Protein AF-A0A2D4LMJ7-F1 (afdb_monomer)

pLDDT: mean 85.55, std 17.11, range [28.39, 97.62]

Radius of gyration: 21.02 Å; Cα contacts (8 Å, |Δi|>4): 132; chains: 1; bounding box: 47×31×64 Å

Mean predicted aligned error: 7.79 Å

Foldseek 3Di:
DVVVVVVVVVVVVCLVVVAVCCCLVDDLVNSLVVLVVDDPVVLVSCVPDPLSVLQLVPDDPVLSVCSVPPSVSVSVVVSVVSVVVVLCVLVPPLLLVLVLLQQLPFPPSLQDNDSVSVVVVVVVDPPVVDPSVVVSLVRSLVDDLVSVLVSLVVSLVSLVPGPNPLCVVVSVLSVVVSVVSVPDPDDPDSVPNPVVSVVSVPPVPVND

Sequence (208 aa):
VHNFVKGFQLSLLEHFYSHPLSVLCCKVQESEKRVQLLSHNQFENIRRLPSFRRFVESQEVEKQAALLTDDKCLKETAQALLKGLYSYHENYFPILRCLHAFTSSLPKYPLGKQIRELHCACLERSVWEREEYESAMQLVRMLAKDELVAILEKCVDILISSSAKFLRTALEKLERYVHLLNNLEGTEVLLNILIPLLFSASIPTEEM

Secondary structure (DSSP, 8-state):
-HHHHHHHHHHHHHHHHH-GGGGG-S-HHHHHHHHHT--HHHHHHHHT-HHHHHHHHTS-HHHHHHHHH-HHHHHHHHHHHHHHHHHHHHHHHHHHHHHHHHHTTSTT-TT-SSHHHHHHHHHHS-GGGSHHHHHHHHHHHTS-HHHHHHHHHHHHHHHHT---GGGHHHHHHHHHHHHHHHH-SS---HHHHHHHHHHTT---TT--

Structure (mmCIF, N/CA/C/O backbone):
data_AF-A0A2D4LMJ7-F1
#
_entry.id   AF-A0A2D4LMJ7-F1
#
loop_
_atom_site.group_PDB
_atom_site.id
_atom_site.type_symbol
_atom_site.label_atom_id
_atom_site.label_alt_id
_atom_site.label_comp_id
_atom_site.label_asym_id
_atom_site.label_entity_id
_atom_site.label_seq_id
_atom_site.pdbx_PDB_ins_code
_atom_site.Cartn_x
_atom_site.Cartn_y
_atom_site.Cartn_z
_atom_site.occupancy
_atom_site.B_iso_or_equiv
_atom_site.auth_seq_id
_atom_site.auth_comp_id
_atom_site.auth_asym_id
_atom_site.auth_atom_id
_atom_site.pdbx_PDB_model_num
ATOM 1 N N . VAL A 1 1 ? -24.017 -9.542 -4.549 1.00 86.50 1 VAL A N 1
ATOM 2 C CA . VAL A 1 1 ? -22.620 -9.982 -4.805 1.00 86.50 1 VAL A CA 1
ATOM 3 C C . VAL A 1 1 ? -22.364 -10.294 -6.282 1.00 86.50 1 VAL A C 1
ATOM 5 O O . VAL A 1 1 ? -21.354 -9.836 -6.789 1.00 86.50 1 VAL A O 1
ATOM 8 N N . HIS A 1 2 ? -23.274 -10.963 -7.008 1.00 92.81 2 HIS A N 1
ATOM 9 C CA . HIS A 1 2 ? -23.089 -11.305 -8.439 1.00 92.81 2 HIS A CA 1
ATOM 10 C C . HIS A 1 2 ? -22.676 -10.133 -9.345 1.00 92.81 2 HIS A C 1
ATOM 12 O O . HIS A 1 2 ? -21.675 -10.217 -10.048 1.00 92.81 2 HIS A O 1
ATOM 18 N N . ASN A 1 3 ? -23.397 -9.010 -9.278 1.00 96.31 3 ASN A N 1
ATOM 19 C CA . ASN A 1 3 ? -23.081 -7.832 -10.096 1.00 96.31 3 ASN A CA 1
ATOM 20 C C . ASN A 1 3 ? -21.727 -7.206 -9.729 1.00 96.31 3 ASN A C 1
ATOM 22 O O . ASN A 1 3 ? -21.026 -6.726 -10.611 1.00 96.31 3 ASN A O 1
ATOM 26 N N . PHE A 1 4 ? -21.333 -7.269 -8.452 1.00 95.69 4 PHE A N 1
ATOM 27 C CA . PHE A 1 4 ? -20.013 -6.816 -8.012 1.00 95.69 4 PHE A CA 1
ATOM 28 C C . PHE A 1 4 ? -18.905 -7.705 -8.586 1.00 95.69 4 PHE A C 1
ATOM 30 O O . PHE A 1 4 ? -17.934 -7.185 -9.116 1.00 95.69 4 PHE A O 1
ATOM 37 N N . VAL A 1 5 ? -19.071 -9.033 -8.551 1.00 96.69 5 VAL A N 1
ATOM 38 C CA . VAL A 1 5 ? -18.095 -9.972 -9.131 1.00 96.69 5 VAL A CA 1
ATOM 39 C C . VAL A 1 5 ? -17.960 -9.760 -10.637 1.00 96.69 5 VAL A C 1
ATOM 41 O O . VAL A 1 5 ? -16.842 -9.686 -11.132 1.00 96.69 5 VAL A O 1
ATOM 44 N N . LYS A 1 6 ? -19.074 -9.592 -11.360 1.00 97.00 6 LYS A N 1
ATOM 45 C CA . LYS A 1 6 ? -19.044 -9.276 -12.796 1.00 97.00 6 LYS A CA 1
ATOM 46 C C . LYS A 1 6 ? -18.363 -7.939 -13.087 1.00 97.00 6 LYS A C 1
ATOM 48 O O . LYS A 1 6 ? -17.555 -7.865 -14.005 1.00 97.00 6 LYS A O 1
ATOM 53 N N . GLY A 1 7 ? -18.661 -6.906 -12.298 1.00 97.62 7 GLY A N 1
ATOM 54 C CA . GLY A 1 7 ? -17.995 -5.607 -12.408 1.00 97.62 7 GLY A CA 1
ATOM 55 C C . GLY A 1 7 ? -16.491 -5.720 -12.166 1.00 97.62 7 GLY A C 1
ATOM 56 O O . GLY A 1 7 ? -15.706 -5.240 -12.971 1.00 97.62 7 GLY A O 1
ATOM 57 N N . PHE A 1 8 ? -16.084 -6.450 -11.127 1.00 96.44 8 PHE A N 1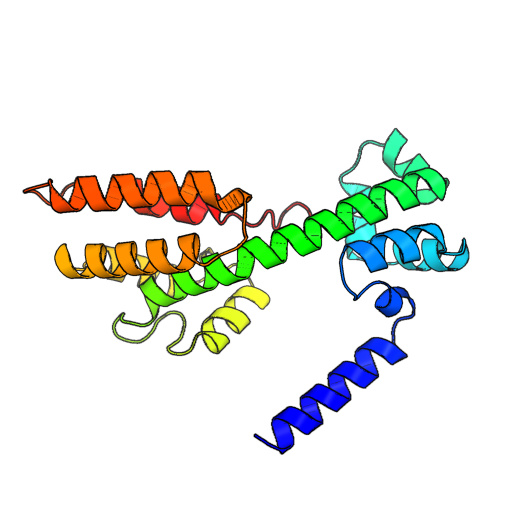
ATOM 58 C CA . PHE A 1 8 ? -14.676 -6.704 -10.831 1.00 96.44 8 PHE A CA 1
ATOM 59 C C . PHE A 1 8 ? -13.973 -7.491 -11.946 1.00 96.44 8 PHE A C 1
ATOM 61 O O . PHE A 1 8 ? -12.858 -7.148 -12.325 1.00 96.44 8 PHE A O 1
ATOM 68 N N . GLN A 1 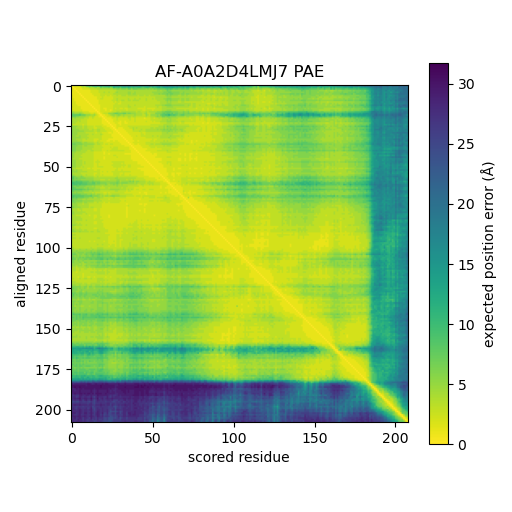9 ? -14.625 -8.511 -12.515 1.00 97.00 9 GLN A N 1
ATOM 69 C CA . GLN A 1 9 ? -14.105 -9.248 -13.671 1.00 97.00 9 GLN A CA 1
ATOM 70 C C . GLN A 1 9 ? -13.898 -8.334 -14.882 1.00 97.00 9 GLN A C 1
ATOM 72 O O . GLN A 1 9 ? -12.879 -8.453 -15.558 1.00 97.00 9 GLN A O 1
ATOM 77 N N . LEU A 1 10 ? -14.834 -7.415 -15.135 1.00 97.25 10 LEU A N 1
ATOM 78 C CA . LEU A 1 10 ? -14.710 -6.435 -16.210 1.00 97.25 10 LEU A CA 1
ATOM 79 C C . LEU A 1 10 ? -13.541 -5.474 -15.960 1.00 97.25 10 LEU A C 1
ATOM 81 O O . LEU A 1 10 ? -12.722 -5.291 -16.853 1.00 97.25 10 LEU A O 1
ATOM 85 N N . SER A 1 11 ? -13.407 -4.933 -14.745 1.00 96.19 11 SER A N 1
ATOM 86 C CA . SER A 1 11 ? -12.275 -4.069 -14.381 1.00 96.19 11 SER A CA 1
ATOM 87 C C . SER A 1 11 ? -10.930 -4.792 -14.497 1.00 96.19 11 SER A C 1
ATOM 89 O O . SER A 1 11 ? -9.949 -4.210 -14.951 1.00 96.19 11 SER A O 1
ATOM 91 N N . LEU A 1 12 ? -10.875 -6.075 -14.125 1.00 94.94 12 LEU A N 1
ATOM 92 C CA . LEU A 1 12 ? -9.671 -6.894 -14.265 1.00 94.94 12 LEU A CA 1
ATOM 93 C C . LEU A 1 12 ? -9.314 -7.115 -15.740 1.00 94.94 12 LEU A C 1
ATOM 95 O O . LEU A 1 12 ? -8.152 -6.991 -16.121 1.00 94.94 12 LEU A O 1
ATOM 99 N N . LEU A 1 13 ? -10.315 -7.422 -16.570 1.00 95.88 13 LEU A N 1
ATOM 100 C CA . LEU A 1 13 ? -10.146 -7.570 -18.012 1.00 95.88 13 LEU A CA 1
ATOM 101 C C . LEU A 1 13 ? -9.605 -6.274 -18.624 1.00 95.88 13 LEU A C 1
ATOM 103 O O . LEU A 1 13 ? -8.590 -6.297 -19.312 1.00 95.88 13 LEU A O 1
ATOM 107 N N . GLU A 1 14 ? -10.235 -5.143 -18.321 1.00 95.94 14 GLU A N 1
ATOM 108 C CA . GLU A 1 14 ? -9.816 -3.828 -18.801 1.00 95.94 14 GLU A CA 1
ATOM 109 C C . GLU A 1 14 ? -8.379 -3.495 -18.375 1.00 95.94 14 GLU A C 1
ATOM 111 O O . GLU A 1 14 ? -7.581 -3.062 -19.205 1.00 95.94 14 GLU A O 1
ATOM 116 N N . HIS A 1 15 ? -7.997 -3.778 -17.126 1.00 93.81 15 HIS A N 1
ATOM 117 C CA . HIS A 1 15 ? -6.633 -3.570 -16.632 1.00 93.81 15 HIS A CA 1
ATOM 118 C C . HIS A 1 15 ? -5.576 -4.357 -17.428 1.00 93.81 15 HIS A C 1
ATOM 120 O O . HIS A 1 15 ? -4.528 -3.812 -17.783 1.00 93.81 15 HIS A O 1
ATOM 126 N N . PHE A 1 16 ? -5.835 -5.633 -17.727 1.00 93.94 16 PHE A N 1
ATOM 127 C CA . PHE A 1 16 ? -4.881 -6.470 -18.463 1.00 93.94 16 PHE A CA 1
ATOM 128 C C . PHE A 1 16 ? -4.877 -6.220 -19.976 1.00 93.94 16 PHE A C 1
ATOM 130 O O . PHE A 1 16 ? -3.860 -6.477 -20.615 1.00 93.94 16 PHE A O 1
ATOM 137 N N . TYR A 1 17 ? -5.970 -5.709 -20.548 1.00 93.44 17 TYR A N 1
ATOM 138 C CA . TYR A 1 17 ? -6.043 -5.369 -21.974 1.00 93.44 17 TYR A CA 1
ATOM 139 C C . TYR A 1 17 ? -5.523 -3.963 -22.294 1.00 93.44 17 TYR A C 1
ATOM 141 O O . TYR A 1 17 ? -4.965 -3.752 -23.368 1.00 93.44 17 TYR A O 1
ATOM 149 N N . SER A 1 18 ? -5.707 -2.998 -21.391 1.00 89.94 18 SER A N 1
ATOM 150 C CA . SER A 1 18 ? -5.384 -1.588 -21.646 1.00 89.94 18 SER A CA 1
ATOM 151 C C . SER A 1 18 ? -3.893 -1.273 -21.572 1.00 89.94 18 SER A C 1
ATOM 153 O O . SER A 1 18 ? -3.426 -0.380 -22.281 1.00 89.94 18 SER A O 1
ATOM 155 N N . HIS A 1 19 ? -3.134 -1.975 -20.724 1.00 85.06 19 HIS A N 1
ATOM 156 C CA . HIS A 1 19 ? -1.757 -1.596 -20.434 1.00 85.06 19 HIS A CA 1
ATOM 157 C C . HIS A 1 19 ? -0.776 -2.772 -20.590 1.00 85.06 19 HIS A C 1
ATOM 159 O O . HIS A 1 19 ? -0.855 -3.753 -19.850 1.00 85.06 19 HIS A O 1
ATOM 165 N N . PRO A 1 20 ? 0.209 -2.690 -21.508 1.00 89.31 20 PRO A N 1
ATOM 166 C CA . PRO A 1 20 ? 1.124 -3.802 -21.778 1.00 89.31 20 PRO A CA 1
ATOM 167 C C . PRO A 1 20 ? 2.038 -4.129 -20.588 1.00 89.31 20 PRO A C 1
ATOM 169 O O . PRO A 1 20 ? 2.535 -5.250 -20.487 1.00 89.31 20 PRO A O 1
ATOM 172 N N . LEU A 1 21 ? 2.251 -3.180 -19.668 1.00 93.50 21 LEU A N 1
ATOM 173 C CA . LEU A 1 21 ? 3.031 -3.413 -18.449 1.00 93.50 21 LEU A CA 1
ATOM 174 C C . LEU A 1 21 ? 2.254 -4.175 -17.369 1.00 93.50 21 LEU A C 1
ATOM 176 O O . LEU A 1 21 ? 2.879 -4.666 -16.431 1.00 93.50 21 LEU A O 1
ATOM 180 N N . SER A 1 22 ? 0.936 -4.367 -17.516 1.00 94.38 22 SER A N 1
ATOM 181 C CA . SER A 1 22 ? 0.142 -5.208 -16.606 1.00 94.38 22 SER A CA 1
ATOM 182 C C . SER A 1 22 ? 0.644 -6.657 -16.578 1.00 94.38 22 SER A C 1
ATOM 184 O O . SER A 1 22 ? 0.405 -7.375 -15.613 1.00 94.38 22 SER A O 1
ATOM 186 N N . VAL A 1 23 ? 1.443 -7.081 -17.567 1.00 93.25 23 VAL A N 1
ATOM 187 C CA . VAL A 1 23 ? 2.184 -8.353 -17.536 1.00 93.25 23 VAL A CA 1
ATOM 188 C C . VAL A 1 23 ? 3.100 -8.485 -16.309 1.00 93.25 23 VAL A C 1
ATOM 190 O O . VAL A 1 23 ? 3.398 -9.599 -15.885 1.00 93.25 23 VAL A O 1
ATOM 193 N N . LEU A 1 24 ? 3.533 -7.378 -15.703 1.00 95.19 24 LEU A N 1
ATOM 194 C CA . LEU A 1 24 ? 4.339 -7.373 -14.482 1.00 95.19 24 LEU A CA 1
ATOM 195 C C . LEU A 1 24 ? 3.490 -7.560 -13.212 1.00 95.19 24 LEU A C 1
ATOM 197 O O . LEU A 1 24 ? 4.039 -7.929 -12.175 1.00 95.19 24 LEU A O 1
ATOM 201 N N . CYS A 1 25 ? 2.163 -7.395 -13.289 1.00 93.75 25 CYS A N 1
ATOM 202 C CA . CYS A 1 25 ? 1.224 -7.617 -12.187 1.00 93.75 25 CYS A CA 1
ATOM 203 C C . CYS A 1 25 ? 1.020 -9.123 -11.938 1.00 93.75 25 CYS A C 1
ATOM 205 O O . CYS A 1 25 ? 0.046 -9.744 -12.362 1.00 93.75 25 CYS A O 1
ATOM 207 N N . CYS A 1 26 ? 1.998 -9.748 -11.288 1.00 93.31 26 CYS A N 1
ATOM 208 C CA . CYS A 1 26 ? 1.985 -11.173 -10.967 1.00 93.31 26 CYS A CA 1
ATOM 209 C C . CYS A 1 26 ? 2.654 -11.426 -9.607 1.00 93.31 26 CYS A C 1
ATOM 211 O O . CYS A 1 26 ? 2.662 -10.544 -8.755 1.00 93.31 26 CYS A O 1
ATOM 213 N N . LYS A 1 27 ? 3.164 -12.630 -9.336 1.00 92.88 27 LYS A N 1
ATOM 214 C CA . LYS A 1 27 ? 3.915 -12.904 -8.096 1.00 92.88 27 LYS A CA 1
ATOM 215 C C . LYS A 1 27 ? 5.338 -12.345 -8.213 1.00 92.88 27 LYS A C 1
ATOM 217 O O . LYS A 1 27 ? 5.890 -12.382 -9.304 1.00 92.88 27 LYS A O 1
ATOM 222 N N . VAL A 1 28 ? 5.956 -11.938 -7.099 1.00 90.81 28 VAL A N 1
ATOM 223 C CA . VAL A 1 28 ? 7.315 -11.339 -7.047 1.00 90.81 28 VAL A CA 1
ATOM 224 C C . VAL A 1 28 ? 8.344 -12.109 -7.889 1.00 90.81 28 VAL A C 1
ATOM 226 O O . VAL A 1 28 ? 9.011 -11.549 -8.747 1.00 90.81 28 VAL A O 1
ATOM 229 N N . GLN A 1 29 ? 8.436 -13.427 -7.689 1.00 92.25 29 GLN A N 1
ATOM 230 C CA . GLN A 1 29 ? 9.405 -14.275 -8.398 1.00 92.25 29 GLN A CA 1
ATOM 231 C C . GLN A 1 29 ? 9.178 -14.309 -9.916 1.00 92.25 29 GLN A C 1
ATOM 233 O O . GLN A 1 29 ? 10.109 -14.511 -10.690 1.00 92.25 29 GLN A O 1
ATOM 238 N N . GLU A 1 30 ? 7.927 -14.165 -10.342 1.00 94.94 30 GLU A N 1
ATOM 239 C CA . GLU A 1 30 ? 7.545 -14.187 -11.749 1.00 94.94 30 GLU A CA 1
ATOM 240 C C . GLU A 1 30 ? 7.726 -12.803 -12.379 1.00 94.94 30 GLU A C 1
ATOM 242 O O . GLU A 1 30 ? 8.217 -12.703 -13.502 1.00 94.94 30 GLU A O 1
ATOM 247 N N . SER A 1 31 ? 7.415 -11.730 -11.648 1.00 94.25 31 SER A N 1
ATOM 248 C CA . SER A 1 31 ? 7.635 -10.365 -12.125 1.00 94.25 31 SER A CA 1
ATOM 249 C C . SER A 1 31 ? 9.123 -10.084 -12.312 1.00 94.25 31 SER A C 1
ATOM 251 O O . SER A 1 31 ? 9.500 -9.532 -13.341 1.00 94.25 31 SER A O 1
ATOM 253 N N . GLU A 1 32 ? 9.991 -10.574 -11.422 1.00 93.12 32 GLU A N 1
ATOM 254 C CA . GLU A 1 32 ? 11.447 -10.507 -11.591 1.00 93.12 32 GLU A CA 1
ATOM 255 C C . GLU A 1 32 ? 11.925 -11.148 -12.899 1.00 93.12 32 GLU A C 1
ATOM 257 O O . GLU A 1 32 ? 12.704 -10.532 -13.630 1.00 93.12 32 GLU A O 1
ATOM 262 N N . LYS A 1 33 ? 11.439 -12.357 -13.216 1.00 94.62 33 LYS A N 1
ATOM 263 C CA . LYS A 1 33 ? 11.760 -13.059 -14.470 1.00 94.62 33 LYS A CA 1
ATOM 264 C C . LYS A 1 33 ? 11.231 -12.304 -15.682 1.00 94.62 33 LYS A C 1
ATOM 266 O O . LYS A 1 33 ? 11.932 -12.177 -16.679 1.00 94.62 33 LYS A O 1
ATOM 271 N N . ARG A 1 34 ? 10.013 -11.768 -15.601 1.00 95.44 34 ARG A N 1
ATOM 272 C CA . ARG A 1 34 ? 9.401 -11.004 -16.697 1.00 95.44 34 ARG A CA 1
ATOM 273 C C . ARG A 1 34 ? 10.151 -9.712 -16.976 1.00 95.44 34 ARG A C 1
ATOM 275 O O . ARG A 1 34 ? 10.380 -9.419 -18.141 1.00 95.44 34 ARG A O 1
ATOM 282 N N . VAL A 1 35 ? 10.615 -9.006 -15.941 1.00 95.50 35 VAL A N 1
ATOM 283 C CA . VAL A 1 35 ? 11.477 -7.821 -16.099 1.00 95.50 35 VAL A CA 1
ATOM 284 C C . VAL A 1 35 ? 12.767 -8.162 -16.851 1.00 95.50 35 VAL A C 1
ATOM 286 O O . VAL A 1 35 ? 13.214 -7.384 -17.693 1.00 95.50 35 VAL A O 1
ATOM 289 N N . GLN A 1 36 ? 13.348 -9.344 -16.618 1.00 93.50 36 GLN A N 1
ATOM 290 C CA . GLN A 1 36 ? 14.545 -9.784 -17.345 1.00 93.50 36 GLN A CA 1
ATOM 291 C C . GLN A 1 36 ? 14.306 -9.963 -18.850 1.00 93.50 36 GLN A C 1
ATOM 293 O O . GLN A 1 36 ? 15.235 -9.741 -19.629 1.00 93.50 36 GLN A O 1
ATOM 298 N N . LEU A 1 37 ? 13.078 -10.317 -19.238 1.00 94.06 37 LEU A N 1
ATOM 299 C CA . LEU A 1 37 ? 12.658 -10.608 -20.611 1.00 94.06 37 LEU A CA 1
ATOM 300 C C . LEU A 1 37 ? 12.037 -9.405 -21.339 1.00 94.06 37 LEU A C 1
ATOM 302 O O . LEU A 1 37 ? 11.639 -9.547 -22.495 1.00 94.06 37 LEU A O 1
ATOM 306 N N . LEU A 1 38 ? 11.925 -8.241 -20.690 1.00 95.06 38 LEU A N 1
ATOM 307 C CA . LEU A 1 38 ? 11.357 -7.055 -21.328 1.00 95.06 38 LEU A CA 1
ATOM 308 C C . LEU A 1 38 ? 12.221 -6.596 -22.504 1.00 95.06 38 LEU A C 1
ATOM 310 O O . LEU A 1 38 ? 13.449 -6.538 -22.427 1.00 95.06 38 LEU A O 1
ATOM 314 N N . SER A 1 39 ? 11.542 -6.230 -23.585 1.00 94.75 39 SER A N 1
ATOM 315 C CA . SER A 1 39 ? 12.148 -5.564 -24.736 1.00 94.75 39 SER A CA 1
ATOM 316 C C . SER A 1 39 ? 12.352 -4.068 -24.481 1.00 94.75 39 SER A C 1
ATOM 318 O O . SER A 1 39 ? 11.679 -3.475 -23.636 1.00 94.75 39 SER A O 1
ATOM 320 N N . HIS A 1 40 ? 13.210 -3.432 -25.282 1.00 95.06 40 HIS A N 1
ATOM 321 C CA . HIS A 1 40 ? 13.447 -1.985 -25.230 1.00 95.06 40 HIS A CA 1
ATOM 322 C C . HIS A 1 40 ? 12.147 -1.160 -25.298 1.00 95.06 40 HIS A C 1
ATOM 324 O O . HIS A 1 40 ? 11.916 -0.277 -24.481 1.00 95.06 40 HIS A O 1
ATOM 330 N N . ASN A 1 41 ? 11.216 -1.514 -26.194 1.00 94.56 41 ASN A N 1
ATOM 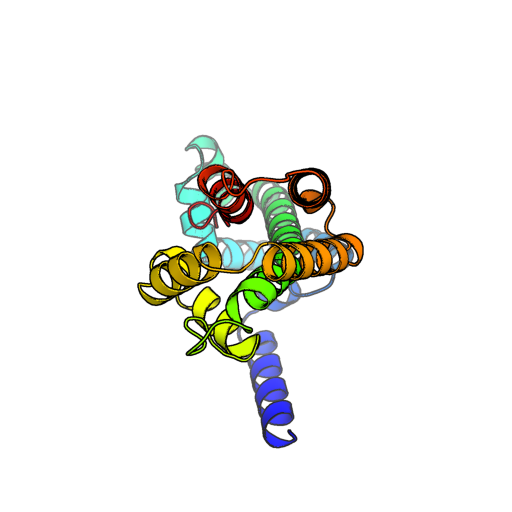331 C CA . ASN A 1 41 ? 9.929 -0.814 -26.302 1.00 94.56 41 ASN A CA 1
ATOM 332 C C . ASN A 1 41 ? 9.063 -0.939 -25.029 1.00 94.56 41 ASN A C 1
ATOM 334 O O . ASN A 1 41 ? 8.269 -0.057 -24.711 1.00 94.56 41 ASN A O 1
ATOM 338 N N . GLN A 1 42 ? 9.197 -2.029 -24.269 1.00 94.75 42 GLN A N 1
ATOM 339 C CA . GLN A 1 42 ? 8.513 -2.159 -22.980 1.00 94.75 42 GLN A CA 1
ATOM 340 C C . GLN A 1 42 ? 9.193 -1.325 -21.891 1.00 94.75 42 GLN A C 1
ATOM 342 O O . GLN A 1 42 ? 8.495 -0.771 -21.045 1.00 94.75 42 GLN A O 1
ATOM 347 N N . PHE A 1 43 ? 10.515 -1.162 -21.938 1.00 95.81 43 PHE A N 1
ATOM 348 C CA . PHE A 1 43 ? 11.215 -0.198 -21.087 1.00 95.81 43 PHE A CA 1
ATOM 349 C C . PHE A 1 43 ? 10.805 1.246 -21.395 1.00 95.81 43 PHE A C 1
ATOM 351 O O . PHE A 1 43 ? 10.546 2.009 -20.467 1.00 95.81 43 PHE A O 1
ATOM 358 N N . GLU A 1 44 ? 10.601 1.594 -22.666 1.00 95.62 44 GLU A N 1
ATOM 359 C CA . GLU A 1 44 ? 10.029 2.890 -23.050 1.00 95.62 44 GLU A CA 1
ATOM 360 C C . GLU A 1 44 ? 8.636 3.116 -22.451 1.00 95.62 44 GLU A C 1
ATOM 362 O O . GLU A 1 44 ? 8.320 4.216 -21.995 1.00 95.62 44 GLU A O 1
ATOM 367 N N . ASN A 1 45 ? 7.802 2.075 -22.372 1.00 95.38 45 ASN A N 1
ATOM 368 C CA . ASN A 1 45 ? 6.514 2.183 -21.687 1.00 95.38 45 ASN A CA 1
ATOM 369 C C . ASN A 1 45 ? 6.686 2.482 -20.189 1.00 95.38 45 ASN A C 1
ATOM 371 O O . ASN A 1 45 ? 5.917 3.278 -19.655 1.00 95.38 45 ASN A O 1
ATOM 375 N N . ILE A 1 46 ? 7.696 1.904 -19.522 1.00 95.88 46 ILE A N 1
ATOM 376 C CA . ILE A 1 46 ? 8.006 2.207 -18.113 1.00 95.88 46 ILE A CA 1
ATOM 377 C C . ILE A 1 46 ? 8.448 3.669 -17.978 1.00 95.88 46 ILE A C 1
ATOM 379 O O . ILE A 1 46 ? 7.906 4.388 -17.143 1.00 95.88 46 ILE A O 1
ATOM 383 N N . ARG A 1 47 ? 9.345 4.150 -18.850 1.00 95.88 47 ARG A N 1
ATOM 384 C CA . ARG A 1 47 ? 9.811 5.555 -18.876 1.00 95.88 47 ARG A CA 1
ATOM 385 C C . ARG A 1 47 ? 8.676 6.564 -19.083 1.00 95.88 47 ARG A C 1
ATOM 387 O O . ARG A 1 47 ? 8.763 7.722 -18.672 1.00 95.88 47 ARG A O 1
ATOM 394 N N . ARG A 1 48 ? 7.586 6.143 -19.727 1.00 94.88 48 ARG A N 1
ATOM 395 C CA . ARG A 1 48 ? 6.399 6.976 -19.967 1.00 94.88 48 ARG A CA 1
ATOM 396 C C . ARG A 1 48 ? 5.439 7.039 -18.782 1.00 94.88 48 ARG A C 1
ATOM 398 O O . ARG A 1 48 ? 4.581 7.921 -18.791 1.00 94.88 48 ARG A O 1
ATOM 405 N N . LEU A 1 49 ? 5.564 6.159 -17.786 1.00 95.00 49 LEU A N 1
ATOM 406 C CA . LEU A 1 49 ? 4.686 6.174 -16.618 1.00 95.00 49 LEU A CA 1
ATOM 407 C C . LEU A 1 49 ? 4.852 7.486 -15.832 1.00 95.00 49 LEU A C 1
ATOM 409 O O . LEU A 1 49 ? 5.981 7.860 -15.513 1.00 95.00 49 LEU A O 1
ATOM 413 N N . PRO A 1 50 ? 3.751 8.168 -15.461 1.00 95.62 50 PRO A N 1
ATOM 414 C CA . PRO A 1 50 ? 3.828 9.398 -14.676 1.00 95.62 50 PRO A CA 1
ATOM 415 C C . PRO A 1 50 ? 4.553 9.225 -13.337 1.00 95.62 50 PRO A C 1
ATOM 417 O O . PRO A 1 50 ? 5.359 10.076 -12.976 1.00 95.62 50 PRO A O 1
ATOM 420 N N . SER A 1 51 ? 4.311 8.116 -12.630 1.00 94.00 51 SER A N 1
ATOM 421 C CA . SER A 1 51 ? 5.009 7.795 -11.377 1.00 94.00 51 SER A CA 1
ATOM 422 C C . SER A 1 51 ? 6.505 7.591 -11.599 1.00 94.00 51 SER A C 1
ATOM 424 O O . SER A 1 51 ? 7.321 8.159 -10.887 1.00 94.00 51 SER A O 1
ATOM 426 N N . PHE A 1 52 ? 6.887 6.870 -12.655 1.00 95.94 52 PHE A N 1
ATOM 427 C CA . PHE A 1 52 ? 8.299 6.657 -12.954 1.00 95.94 52 PHE A CA 1
ATOM 428 C C . PHE A 1 52 ? 9.025 7.959 -13.318 1.00 95.94 52 PHE A C 1
ATOM 430 O O . PHE A 1 52 ? 10.168 8.147 -12.920 1.00 95.94 52 PHE A O 1
ATOM 437 N N . ARG A 1 53 ? 8.370 8.889 -14.024 1.00 95.81 53 ARG A N 1
ATOM 438 C CA . ARG A 1 53 ? 8.950 10.215 -14.301 1.00 95.81 53 ARG A CA 1
ATOM 439 C C . ARG A 1 53 ? 9.225 10.996 -13.019 1.00 95.81 53 ARG A C 1
ATOM 441 O O . ARG A 1 53 ? 10.336 11.481 -12.857 1.00 95.81 53 ARG A O 1
ATOM 448 N N . ARG A 1 54 ? 8.261 11.029 -12.093 1.00 96.44 54 ARG A N 1
ATOM 449 C CA . ARG A 1 54 ? 8.440 11.647 -10.767 1.00 96.44 54 ARG A CA 1
ATOM 450 C C . ARG A 1 54 ? 9.573 10.989 -9.983 1.00 96.44 54 ARG A C 1
ATOM 452 O O . ARG A 1 54 ? 10.393 11.680 -9.393 1.00 96.44 54 ARG A O 1
ATOM 459 N N . PHE A 1 55 ? 9.658 9.660 -10.034 1.00 95.88 55 PHE A N 1
ATOM 460 C CA . PHE A 1 55 ? 10.761 8.921 -9.429 1.00 95.88 55 PHE A CA 1
ATOM 461 C C . PHE A 1 55 ? 12.115 9.307 -10.037 1.00 95.88 55 PHE A C 1
ATOM 463 O O . PHE A 1 55 ? 13.073 9.488 -9.299 1.00 95.88 55 PHE A O 1
ATOM 470 N N . VAL A 1 56 ? 12.220 9.448 -11.363 1.00 95.69 56 VAL A N 1
ATOM 471 C CA . VAL A 1 56 ? 13.464 9.880 -12.022 1.00 95.69 56 VAL A CA 1
ATOM 472 C C . VAL A 1 56 ? 13.832 11.300 -11.595 1.00 95.69 56 VAL A C 1
ATOM 474 O O . VAL A 1 56 ? 14.984 11.536 -11.251 1.00 95.69 56 VAL A O 1
ATOM 477 N N . GLU A 1 57 ? 12.870 12.222 -11.557 1.00 95.31 57 GLU A N 1
ATOM 478 C CA . GLU A 1 57 ? 13.083 13.618 -11.146 1.00 95.31 57 GLU A CA 1
ATOM 479 C C . GLU A 1 57 ? 13.675 13.746 -9.730 1.00 95.31 57 GLU A C 1
ATOM 481 O O . GLU A 1 57 ? 14.430 14.685 -9.482 1.00 95.31 57 GLU A O 1
ATOM 486 N N . SER A 1 58 ? 13.405 12.792 -8.828 1.00 94.38 58 SER A N 1
ATOM 487 C CA . SER A 1 58 ? 13.981 12.769 -7.475 1.00 94.38 58 SER A CA 1
ATOM 488 C C . SER A 1 58 ? 15.385 12.154 -7.382 1.00 94.38 58 SER A C 1
ATOM 490 O O . SER A 1 58 ? 16.000 12.201 -6.318 1.00 94.38 58 SER A O 1
ATOM 492 N N . GLN A 1 59 ? 15.922 11.574 -8.462 1.00 95.00 59 GLN A N 1
ATOM 493 C CA . GLN A 1 59 ? 17.263 10.976 -8.470 1.00 95.00 59 GLN A CA 1
ATOM 494 C C . GLN A 1 59 ? 18.364 11.989 -8.819 1.00 95.00 59 GLN A C 1
ATOM 496 O O . GLN A 1 59 ? 18.115 13.021 -9.437 1.00 95.00 59 GLN A O 1
ATOM 501 N N . GLU A 1 60 ? 19.615 11.644 -8.502 1.00 94.88 60 GLU A N 1
ATOM 502 C CA . GLU A 1 60 ? 20.803 12.395 -8.930 1.00 94.88 60 GLU A CA 1
ATOM 503 C C . GLU A 1 60 ? 20.941 12.452 -10.460 1.00 94.88 60 GLU A C 1
ATOM 505 O O . GLU A 1 60 ? 20.620 11.489 -11.157 1.00 94.88 60 GLU A O 1
ATOM 510 N N . VAL A 1 61 ? 21.483 13.558 -10.983 1.00 93.00 61 VAL A N 1
ATOM 511 C CA . VAL A 1 61 ? 21.569 13.853 -12.430 1.00 93.00 61 VAL A CA 1
ATOM 512 C C . VAL A 1 61 ? 22.219 12.718 -13.235 1.00 93.00 61 VAL A C 1
ATOM 514 O O . VAL A 1 61 ? 21.733 12.356 -14.306 1.00 93.00 61 VAL A O 1
ATOM 517 N N . GLU A 1 62 ? 23.286 12.111 -12.712 1.00 91.88 62 GLU A N 1
ATOM 518 C CA . GLU A 1 62 ? 23.965 10.985 -13.368 1.00 91.88 62 GLU A CA 1
ATOM 519 C C . GLU A 1 62 ? 23.049 9.757 -13.483 1.00 91.88 62 GLU A C 1
ATOM 521 O O . GLU A 1 62 ? 22.960 9.117 -14.535 1.00 91.88 62 GLU A O 1
ATOM 526 N N . LYS A 1 63 ? 22.295 9.469 -12.418 1.00 92.88 63 LYS A N 1
ATOM 527 C CA . LYS A 1 63 ? 21.330 8.370 -12.378 1.00 92.88 63 LYS A CA 1
ATOM 528 C C . LYS A 1 63 ? 20.111 8.658 -13.251 1.00 92.88 63 LYS A C 1
ATOM 530 O O . LYS A 1 63 ? 19.598 7.735 -13.878 1.00 92.88 63 LYS A O 1
ATOM 535 N N . GLN A 1 64 ? 19.677 9.914 -13.363 1.00 94.88 64 GLN A N 1
ATOM 536 C CA . GLN A 1 64 ? 18.613 10.307 -14.293 1.00 94.88 64 GLN A CA 1
ATOM 537 C C . GLN A 1 64 ? 18.981 9.966 -15.738 1.00 94.88 64 GLN A C 1
ATOM 539 O O . GLN A 1 64 ? 18.211 9.298 -16.430 1.00 94.88 64 GLN A O 1
ATOM 544 N N . ALA A 1 65 ? 20.179 10.367 -16.177 1.00 93.75 65 ALA A N 1
ATOM 545 C CA . ALA A 1 65 ? 20.664 10.062 -17.519 1.00 93.75 65 ALA A CA 1
ATOM 546 C C . ALA A 1 65 ? 20.718 8.545 -17.763 1.00 93.75 65 ALA A C 1
ATOM 548 O O . ALA A 1 65 ? 20.230 8.073 -18.793 1.00 93.75 65 ALA A O 1
ATOM 549 N N . ALA A 1 66 ? 21.227 7.775 -16.794 1.00 95.50 66 ALA A N 1
ATOM 550 C CA . ALA A 1 66 ? 21.289 6.317 -16.880 1.00 95.50 66 ALA A CA 1
ATOM 551 C C . ALA A 1 66 ? 19.896 5.667 -16.979 1.00 95.50 66 ALA A C 1
ATOM 553 O O . ALA A 1 66 ? 19.675 4.832 -17.849 1.00 95.50 66 ALA A O 1
ATOM 554 N N . LEU A 1 67 ? 18.919 6.082 -16.167 1.00 95.56 67 LEU A N 1
ATOM 555 C CA . LEU A 1 67 ? 17.558 5.523 -16.202 1.00 95.56 67 LEU A CA 1
ATOM 556 C C . LEU A 1 67 ? 16.830 5.799 -17.529 1.00 95.56 67 LEU A C 1
ATOM 558 O O . LEU A 1 67 ? 16.021 4.984 -17.988 1.00 95.56 67 LEU A O 1
ATOM 562 N N . LEU A 1 68 ? 17.118 6.937 -18.164 1.00 94.06 68 LEU A N 1
ATOM 563 C CA . LEU A 1 68 ? 16.492 7.341 -19.423 1.00 94.06 68 LEU A CA 1
ATOM 564 C C . LEU A 1 68 ? 17.160 6.736 -20.664 1.00 94.06 68 LEU A C 1
ATOM 566 O O . LEU A 1 68 ? 16.501 6.635 -21.694 1.00 94.06 68 LEU A O 1
ATOM 570 N N . THR A 1 69 ? 18.427 6.323 -20.580 1.00 92.69 69 THR A N 1
ATOM 571 C CA . THR A 1 69 ? 19.204 5.875 -21.753 1.00 92.69 69 THR A CA 1
ATOM 572 C C . THR A 1 69 ? 19.658 4.419 -21.688 1.00 92.69 69 THR A C 1
ATOM 574 O O . THR A 1 69 ? 19.720 3.765 -22.728 1.00 92.69 69 THR A O 1
ATOM 577 N N . ASP A 1 70 ? 19.933 3.883 -20.497 1.00 95.62 70 ASP A N 1
ATOM 578 C CA . ASP A 1 70 ? 20.415 2.516 -20.300 1.00 95.62 70 ASP A CA 1
ATOM 579 C C . ASP A 1 70 ? 19.303 1.591 -19.782 1.00 95.62 70 ASP A C 1
ATOM 581 O O . ASP A 1 70 ? 18.825 1.688 -18.646 1.00 95.62 70 ASP A O 1
ATOM 585 N N . ASP A 1 71 ? 18.911 0.631 -20.619 1.00 95.88 71 ASP A N 1
ATOM 586 C CA . ASP A 1 71 ? 17.934 -0.400 -20.269 1.00 95.88 71 ASP A CA 1
ATOM 587 C C . ASP A 1 71 ? 18.434 -1.333 -19.158 1.00 95.88 71 ASP A C 1
ATOM 589 O O . ASP A 1 71 ? 17.620 -1.888 -18.419 1.00 95.88 71 ASP A O 1
ATOM 593 N N . LYS A 1 72 ? 19.750 -1.527 -19.005 1.00 94.75 72 LYS A N 1
ATOM 594 C CA . LYS A 1 72 ? 20.296 -2.384 -17.946 1.00 94.75 72 LYS A CA 1
ATOM 595 C C . LYS A 1 72 ? 20.116 -1.730 -16.577 1.00 94.75 72 LYS A C 1
ATOM 597 O O . LYS A 1 72 ? 19.577 -2.371 -15.674 1.00 94.75 72 LYS A O 1
ATOM 602 N N . CYS A 1 73 ? 20.479 -0.454 -16.449 1.00 94.69 73 CYS A N 1
ATOM 603 C CA . CYS A 1 73 ? 20.217 0.341 -15.249 1.00 94.69 73 CYS A CA 1
ATOM 604 C C . CYS A 1 73 ? 18.717 0.382 -14.903 1.00 94.69 73 CYS A C 1
ATOM 606 O O . CYS A 1 73 ? 18.319 0.134 -13.757 1.00 94.69 73 CYS A O 1
ATOM 608 N N . LEU A 1 74 ? 17.862 0.627 -15.903 1.00 96.19 74 LEU A N 1
ATOM 609 C CA . LEU A 1 74 ? 16.413 0.639 -15.708 1.00 96.19 74 LEU A CA 1
ATOM 610 C C . LEU A 1 74 ? 15.877 -0.728 -15.273 1.00 96.19 74 LEU A C 1
ATOM 612 O O . LEU A 1 74 ? 15.002 -0.794 -14.414 1.00 96.19 74 LEU A O 1
ATOM 616 N N . LYS A 1 75 ? 16.401 -1.826 -15.820 1.00 95.94 75 LYS A N 1
ATOM 617 C CA . LYS A 1 75 ? 16.001 -3.187 -15.452 1.00 95.94 75 LYS A CA 1
ATOM 618 C C . LYS A 1 75 ? 16.235 -3.469 -13.968 1.00 95.94 75 LYS A C 1
ATOM 620 O O . LYS A 1 75 ? 15.321 -3.938 -13.290 1.00 95.94 75 LYS A O 1
ATOM 625 N N . GLU A 1 76 ? 17.429 -3.172 -13.463 1.00 95.62 76 GLU A N 1
ATOM 626 C CA . GLU A 1 76 ? 17.777 -3.357 -12.046 1.00 95.62 76 GLU A CA 1
ATOM 627 C C . GLU A 1 76 ? 16.887 -2.489 -11.144 1.00 95.62 76 GLU A C 1
ATOM 629 O O . GLU A 1 76 ? 16.324 -2.967 -10.155 1.00 95.62 76 GLU A O 1
ATOM 634 N N . THR A 1 77 ? 16.664 -1.240 -11.553 1.00 95.69 77 THR A N 1
ATOM 635 C CA . THR A 1 77 ? 15.800 -0.296 -10.835 1.00 95.69 77 THR A CA 1
ATOM 636 C C . THR A 1 77 ? 14.340 -0.748 -10.825 1.00 95.69 77 THR A C 1
ATOM 638 O O . THR A 1 77 ? 13.703 -0.747 -9.775 1.00 95.69 77 THR A O 1
ATOM 641 N N . ALA A 1 78 ? 13.803 -1.213 -11.953 1.00 95.38 78 ALA A N 1
ATOM 642 C CA . ALA A 1 78 ? 12.433 -1.708 -12.054 1.00 95.38 78 ALA A CA 1
ATOM 643 C C . ALA A 1 78 ? 12.202 -2.932 -11.156 1.00 95.38 78 ALA A C 1
ATOM 645 O O . ALA A 1 78 ? 11.161 -3.031 -10.507 1.00 95.38 78 ALA A O 1
ATOM 646 N N . GLN A 1 79 ? 13.176 -3.844 -11.061 1.00 95.06 79 GLN A N 1
ATOM 647 C CA . GLN A 1 79 ? 13.095 -4.965 -10.122 1.00 95.06 79 GLN A CA 1
ATOM 648 C C . GLN A 1 79 ? 13.064 -4.488 -8.665 1.00 95.06 79 GLN A C 1
ATOM 650 O O . GLN A 1 79 ? 12.269 -5.001 -7.875 1.00 95.06 79 GLN A O 1
ATOM 655 N N . ALA A 1 80 ? 13.899 -3.510 -8.305 1.00 94.81 80 ALA A N 1
ATOM 656 C CA . ALA A 1 80 ? 13.911 -2.936 -6.962 1.00 94.81 80 ALA A CA 1
ATOM 657 C C . ALA A 1 80 ? 12.580 -2.240 -6.625 1.00 94.81 80 ALA A C 1
ATOM 659 O O . ALA A 1 80 ? 12.007 -2.503 -5.569 1.00 94.81 80 ALA A O 1
ATOM 660 N N . LEU A 1 81 ? 12.044 -1.435 -7.547 1.00 95.38 81 LEU A N 1
ATOM 661 C CA . LEU A 1 81 ? 10.764 -0.741 -7.382 1.00 95.38 81 LEU A CA 1
ATOM 662 C C . LEU A 1 81 ? 9.594 -1.718 -7.238 1.00 95.38 81 LEU A C 1
ATOM 664 O O . LEU A 1 81 ? 8.767 -1.556 -6.343 1.00 95.38 81 LEU A O 1
ATOM 668 N N . LEU A 1 82 ? 9.541 -2.773 -8.058 1.00 94.44 82 LEU A N 1
ATOM 669 C CA . LEU A 1 82 ? 8.505 -3.801 -7.935 1.00 94.44 82 LEU A CA 1
ATOM 670 C C . LEU A 1 82 ? 8.576 -4.495 -6.573 1.00 94.44 82 LEU A C 1
ATOM 672 O O . LEU A 1 82 ? 7.552 -4.609 -5.905 1.00 94.44 82 LEU A O 1
ATOM 676 N N . LYS A 1 83 ? 9.766 -4.906 -6.115 1.00 93.06 83 LYS A N 1
ATOM 677 C CA . LYS A 1 83 ? 9.953 -5.470 -4.762 1.00 93.06 83 LYS A CA 1
ATOM 678 C C . LYS A 1 83 ? 9.493 -4.509 -3.668 1.00 93.06 83 LYS A C 1
ATOM 680 O O . LYS A 1 83 ? 8.856 -4.948 -2.707 1.00 93.06 83 LYS A O 1
ATOM 685 N N . GLY A 1 84 ? 9.797 -3.221 -3.829 1.00 92.75 84 GLY A N 1
ATOM 686 C CA . GLY A 1 84 ? 9.313 -2.151 -2.962 1.00 92.75 84 GLY A CA 1
ATOM 687 C C . GLY A 1 84 ? 7.787 -2.112 -2.911 1.00 92.75 84 GLY A C 1
ATOM 688 O O . GLY A 1 84 ? 7.221 -2.150 -1.824 1.00 92.75 84 GLY A O 1
ATOM 689 N N . LEU A 1 85 ? 7.117 -2.164 -4.065 1.00 92.44 85 LEU A N 1
ATOM 690 C CA . LEU A 1 85 ? 5.655 -2.174 -4.167 1.00 92.44 85 LEU A CA 1
ATOM 691 C C . LEU A 1 85 ? 5.017 -3.398 -3.483 1.00 92.44 85 LEU A C 1
ATOM 693 O O . LEU A 1 85 ? 4.017 -3.259 -2.779 1.00 92.44 85 LEU A O 1
ATOM 697 N N . TYR A 1 86 ? 5.590 -4.597 -3.635 1.00 91.00 86 TYR A N 1
ATOM 698 C CA . TYR A 1 86 ? 5.094 -5.773 -2.904 1.00 91.00 86 TYR A CA 1
ATOM 699 C C . TYR A 1 86 ? 5.280 -5.620 -1.397 1.00 91.00 86 TYR A C 1
ATOM 701 O O . TYR A 1 86 ? 4.343 -5.870 -0.644 1.00 91.00 86 TYR A O 1
ATOM 709 N N . SER A 1 87 ? 6.459 -5.165 -0.965 1.00 90.56 87 SER A N 1
ATOM 710 C CA . SER A 1 87 ? 6.749 -4.934 0.455 1.00 90.56 87 SER A CA 1
ATOM 711 C C . SER A 1 87 ? 5.800 -3.889 1.042 1.00 90.56 87 SER A C 1
ATOM 713 O O . SER A 1 87 ? 5.277 -4.065 2.140 1.00 90.56 87 SER A O 1
ATOM 715 N N . TYR A 1 88 ? 5.513 -2.829 0.286 1.00 90.56 88 TYR A N 1
ATOM 716 C CA . TYR A 1 88 ? 4.531 -1.815 0.642 1.00 90.56 88 TYR A CA 1
ATOM 717 C C . TYR A 1 88 ? 3.153 -2.434 0.890 1.00 90.56 88 TYR A C 1
ATOM 719 O O . TYR A 1 88 ? 2.590 -2.244 1.966 1.00 90.56 88 TYR A O 1
ATOM 727 N N . HIS A 1 89 ? 2.629 -3.229 -0.048 1.00 89.31 89 HIS A N 1
ATOM 728 C CA . HIS A 1 89 ? 1.318 -3.862 0.119 1.00 89.31 89 HIS A CA 1
ATOM 729 C C . HIS A 1 89 ? 1.284 -4.902 1.249 1.00 89.31 89 HIS A C 1
ATOM 731 O O . HIS A 1 89 ? 0.275 -4.987 1.953 1.00 89.31 89 HIS A O 1
ATOM 737 N N . GLU A 1 90 ? 2.368 -5.654 1.468 1.00 89.50 90 GLU A N 1
ATOM 738 C CA . GLU A 1 90 ? 2.492 -6.567 2.614 1.00 89.50 90 GLU A CA 1
ATOM 739 C C . GLU A 1 90 ? 2.403 -5.826 3.954 1.00 89.50 90 GLU A C 1
ATOM 741 O O . GLU A 1 90 ? 1.796 -6.338 4.893 1.00 89.50 90 GLU A O 1
ATOM 746 N N . ASN A 1 91 ? 2.954 -4.612 4.040 1.00 89.44 91 ASN A N 1
ATOM 747 C CA . ASN A 1 91 ? 2.889 -3.777 5.241 1.00 89.44 91 ASN A CA 1
ATOM 748 C C . ASN A 1 91 ? 1.553 -3.024 5.364 1.00 89.44 91 ASN A C 1
ATOM 750 O O . ASN A 1 91 ? 1.023 -2.867 6.464 1.00 89.44 91 ASN A O 1
ATOM 754 N N . TYR A 1 92 ? 0.991 -2.573 4.243 1.00 90.38 92 TYR A N 1
ATOM 755 C CA . TYR A 1 92 ? -0.182 -1.705 4.197 1.00 90.38 92 TYR A CA 1
ATOM 756 C C . TYR A 1 92 ? -1.429 -2.358 4.800 1.00 90.38 92 TYR A C 1
ATOM 758 O O . TYR A 1 92 ? -2.079 -1.770 5.663 1.00 90.38 92 TYR A O 1
ATOM 766 N N . PHE A 1 93 ? -1.774 -3.582 4.387 1.00 91.81 93 PHE A N 1
ATOM 767 C CA . PHE A 1 93 ? -3.025 -4.209 4.830 1.00 91.81 93 PHE A CA 1
ATOM 768 C C . PHE A 1 93 ? -3.069 -4.544 6.332 1.00 91.81 93 PHE A C 1
ATOM 770 O O . PHE A 1 93 ? -4.116 -4.308 6.941 1.00 91.81 93 PHE A O 1
ATOM 777 N N . PRO A 1 94 ? -1.999 -5.068 6.966 1.00 92.81 94 PRO A N 1
ATOM 778 C CA . PRO A 1 94 ? -1.951 -5.218 8.421 1.00 92.81 94 PRO A CA 1
ATOM 779 C C . PRO A 1 94 ? -2.130 -3.887 9.154 1.00 92.81 94 PRO A C 1
ATOM 781 O O . PRO A 1 94 ? -2.959 -3.797 10.055 1.00 92.81 94 PRO A O 1
ATOM 784 N N . ILE A 1 95 ? -1.432 -2.833 8.725 1.00 91.81 95 ILE A N 1
ATOM 785 C CA . ILE A 1 95 ? -1.530 -1.506 9.348 1.00 91.81 95 ILE A CA 1
ATOM 786 C C . ILE A 1 95 ? -2.928 -0.907 9.180 1.00 91.81 95 ILE A C 1
ATOM 788 O O . ILE A 1 95 ? -3.495 -0.389 10.141 1.00 91.81 95 ILE A O 1
ATOM 792 N N . LEU A 1 96 ? -3.535 -1.049 8.002 1.00 93.12 96 LEU A N 1
ATOM 793 C CA . LEU A 1 96 ? -4.915 -0.643 7.749 1.00 93.12 96 LEU A CA 1
ATOM 794 C C . LEU A 1 96 ? -5.902 -1.356 8.686 1.00 93.12 96 LEU A C 1
ATOM 796 O O . LEU A 1 96 ? -6.837 -0.736 9.189 1.00 93.12 96 LEU A O 1
ATOM 800 N N . ARG A 1 97 ? -5.698 -2.655 8.939 1.00 94.38 97 ARG A N 1
ATOM 801 C CA . ARG A 1 97 ? -6.517 -3.430 9.885 1.00 94.38 97 ARG A CA 1
ATOM 802 C C . ARG A 1 97 ? -6.316 -2.963 11.323 1.00 94.38 97 ARG A C 1
ATOM 804 O O . ARG A 1 97 ? -7.303 -2.881 12.048 1.00 94.38 97 ARG A O 1
ATOM 811 N N . CYS A 1 98 ? -5.088 -2.635 11.722 1.00 93.56 98 CYS A N 1
ATOM 812 C CA . CYS A 1 98 ? -4.817 -2.044 13.032 1.00 93.56 98 CYS A CA 1
ATOM 813 C C . CYS A 1 98 ? -5.535 -0.696 13.176 1.00 93.56 98 CYS A C 1
ATOM 815 O O . CYS A 1 98 ? -6.277 -0.501 14.132 1.00 93.56 98 CYS A O 1
ATOM 817 N N . LEU A 1 99 ? -5.415 0.200 12.192 1.00 93.06 99 LEU A N 1
ATOM 818 C CA . LEU A 1 99 ? -6.119 1.486 12.202 1.00 93.06 99 LEU A CA 1
ATOM 819 C C . LEU A 1 99 ? -7.641 1.301 12.276 1.00 93.06 99 LEU A C 1
ATOM 821 O O . LEU A 1 99 ? -8.304 1.951 13.079 1.00 93.06 99 LEU A O 1
ATOM 825 N N . HIS A 1 100 ? -8.195 0.365 11.501 1.00 95.00 100 HIS A N 1
ATOM 826 C CA . HIS A 1 100 ? -9.616 0.015 11.573 1.00 95.00 100 HIS A CA 1
ATOM 827 C C . HIS A 1 100 ? -10.011 -0.531 12.952 1.00 95.00 100 HIS A C 1
ATOM 829 O O . HIS A 1 100 ? -11.100 -0.226 13.437 1.00 95.00 100 HIS A O 1
ATOM 835 N N . ALA A 1 101 ? -9.142 -1.292 13.623 1.00 93.94 101 ALA A N 1
ATOM 836 C CA . ALA A 1 101 ? -9.391 -1.765 14.984 1.00 93.94 101 ALA A CA 1
ATOM 837 C C . ALA A 1 101 ? -9.505 -0.610 15.992 1.00 93.94 101 ALA A C 1
ATOM 839 O O . ALA A 1 101 ? -10.364 -0.682 16.866 1.00 93.94 101 ALA A O 1
ATOM 840 N N . PHE A 1 102 ? -8.720 0.461 15.829 1.00 90.31 102 PHE A N 1
ATOM 841 C CA . PHE A 1 102 ? -8.839 1.671 16.651 1.00 90.31 102 PHE A CA 1
ATOM 842 C C . PHE A 1 102 ? -10.112 2.468 16.378 1.00 90.31 102 PHE A C 1
ATOM 844 O O . PHE A 1 102 ? -10.657 3.072 17.294 1.00 90.31 102 PHE A O 1
ATOM 851 N N . THR A 1 103 ? -10.565 2.525 15.126 1.00 92.06 103 THR A N 1
ATOM 852 C CA . THR A 1 103 ? -11.553 3.534 14.710 1.00 92.06 103 THR A CA 1
ATOM 853 C C . THR A 1 103 ? -12.966 2.984 14.559 1.00 92.06 103 THR A C 1
ATOM 855 O O . THR A 1 103 ? -13.934 3.736 14.661 1.00 92.06 103 THR A O 1
ATOM 858 N N . SER A 1 104 ? -13.111 1.677 14.339 1.00 92.81 104 SER A N 1
ATOM 859 C CA . SER A 1 104 ? -14.405 1.046 14.049 1.00 92.81 104 SER A CA 1
ATOM 860 C C . SER A 1 104 ? -15.319 0.880 15.260 1.00 92.81 104 SER A C 1
ATOM 862 O O . SER A 1 104 ? -16.528 0.729 15.082 1.00 92.81 104 SER A O 1
ATOM 864 N N . SER A 1 105 ? -14.771 0.910 16.476 1.00 88.38 105 SER A N 1
ATOM 865 C CA . SER A 1 105 ? -15.528 0.892 17.734 1.00 88.38 105 SER A CA 1
ATOM 866 C C . SER A 1 105 ? -15.886 2.292 18.239 1.00 88.38 105 SER A C 1
ATOM 868 O O . SER A 1 105 ? -16.708 2.415 19.145 1.00 88.38 105 SER A O 1
ATOM 870 N N . LEU A 1 106 ? -15.310 3.347 17.651 1.00 91.69 106 LEU A N 1
ATOM 871 C CA . LEU A 1 106 ? -15.528 4.718 18.099 1.00 91.69 106 LEU A CA 1
ATOM 872 C C . LEU A 1 106 ? -16.955 5.193 17.792 1.00 91.69 106 LEU A C 1
ATOM 874 O O . LEU A 1 106 ? -17.529 4.844 16.751 1.00 91.69 106 LEU A O 1
ATOM 878 N N . PRO A 1 107 ? -17.531 6.053 18.651 1.00 90.94 107 PRO A N 1
ATOM 879 C CA . PRO A 1 107 ? -18.831 6.643 18.384 1.00 90.94 107 PRO A CA 1
ATOM 880 C C . PRO A 1 107 ? -18.789 7.457 17.087 1.00 90.94 107 PRO A C 1
ATOM 882 O O . PRO A 1 107 ? -17.812 8.139 16.790 1.00 90.94 107 PRO A O 1
ATOM 885 N N . LYS A 1 108 ? -19.884 7.401 16.321 1.00 91.06 108 LYS A N 1
ATOM 886 C CA . LYS A 1 108 ? -20.061 8.086 15.025 1.00 91.06 108 LYS A CA 1
ATOM 887 C C . LYS A 1 108 ? -19.149 7.613 13.881 1.00 91.06 108 LYS A C 1
ATOM 889 O O . LYS A 1 108 ? -19.304 8.131 12.783 1.00 91.06 108 LYS A O 1
ATOM 894 N N . TYR A 1 109 ? -18.279 6.620 14.093 1.00 92.00 109 TYR A N 1
ATOM 895 C CA . TYR A 1 109 ? -17.447 5.994 13.051 1.00 92.00 109 TYR A CA 1
ATOM 896 C C . TYR A 1 109 ? -16.717 7.008 12.146 1.00 92.00 109 TYR A C 1
ATOM 898 O O . TYR A 1 109 ? -16.922 6.998 10.931 1.00 92.00 109 TYR A O 1
ATOM 906 N N . PRO A 1 110 ? -15.872 7.892 12.709 1.00 90.56 110 PRO A N 1
ATOM 907 C CA . PRO A 1 110 ? -15.293 9.023 11.977 1.00 90.56 110 PRO A CA 1
ATOM 908 C C . PRO A 1 110 ? -14.534 8.613 10.705 1.00 90.56 110 PRO A C 1
ATOM 910 O O . PRO A 1 110 ? -14.579 9.322 9.709 1.00 90.56 110 PRO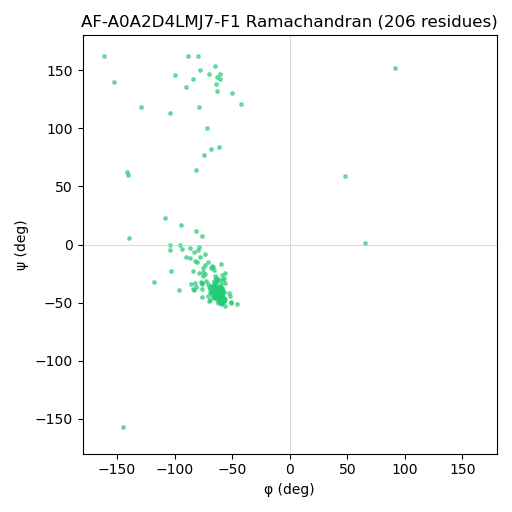 A O 1
ATOM 913 N N . LEU A 1 111 ? -13.889 7.442 10.706 1.00 90.50 111 LEU A N 1
ATOM 914 C CA . LEU A 1 111 ? -13.158 6.911 9.548 1.00 90.50 111 LEU A CA 1
ATOM 915 C C . LEU A 1 111 ? -13.858 5.719 8.879 1.00 90.50 111 LEU A C 1
ATOM 917 O O . LEU A 1 111 ? -13.223 4.906 8.206 1.00 90.50 111 LEU A O 1
ATOM 921 N N . GLY A 1 112 ? -15.170 5.613 9.073 1.00 92.38 112 GLY A N 1
ATOM 922 C CA . GLY A 1 112 ? -15.997 4.548 8.529 1.00 92.38 112 GLY A CA 1
ATOM 923 C C . GLY A 1 112 ? -16.143 3.348 9.461 1.00 92.38 112 GLY A C 1
ATOM 924 O O . GLY A 1 112 ? -15.289 3.035 10.295 1.00 92.38 112 GLY A O 1
ATOM 925 N N . LYS A 1 113 ? -17.270 2.651 9.316 1.00 93.69 113 LYS A N 1
ATOM 926 C CA . LYS A 1 113 ? -17.599 1.465 10.119 1.00 93.69 113 LYS A CA 1
ATOM 927 C C . LYS A 1 113 ? -16.943 0.220 9.539 1.00 93.69 113 LYS A C 1
ATOM 929 O O . LYS A 1 113 ? -16.478 -0.657 10.267 1.00 93.69 113 LYS A O 1
ATOM 934 N N . GLN A 1 114 ? -16.916 0.120 8.214 1.00 95.81 114 GLN A N 1
ATOM 935 C CA . GLN A 1 114 ? -16.382 -1.035 7.501 1.00 95.81 114 GLN A CA 1
ATOM 936 C C . GLN A 1 114 ? -14.966 -0.759 7.005 1.00 95.81 114 GLN A C 1
ATOM 938 O O . GLN A 1 114 ? -14.663 0.340 6.554 1.00 95.81 114 GLN A O 1
ATOM 943 N N . ILE A 1 115 ? -14.114 -1.787 6.987 1.00 95.56 115 ILE A N 1
ATOM 944 C CA . ILE A 1 115 ? -12.717 -1.643 6.548 1.00 95.56 115 ILE A CA 1
ATOM 945 C C . ILE A 1 115 ? -12.589 -1.099 5.117 1.00 95.56 115 ILE A C 1
ATOM 947 O O . ILE A 1 115 ? -11.639 -0.389 4.810 1.00 95.56 115 ILE A O 1
ATOM 951 N N . ARG A 1 116 ? -13.565 -1.387 4.244 1.00 94.81 116 ARG A N 1
ATOM 952 C CA . ARG A 1 116 ? -13.586 -0.863 2.871 1.00 94.81 116 ARG A CA 1
ATOM 953 C C . ARG A 1 116 ? -13.772 0.655 2.809 1.00 94.81 116 ARG A C 1
ATOM 955 O O . ARG A 1 116 ? -13.247 1.266 1.893 1.00 94.81 116 ARG A O 1
ATOM 962 N N . GLU A 1 117 ? -14.498 1.243 3.760 1.00 94.06 117 GLU A N 1
ATOM 963 C CA . GLU A 1 117 ? -14.713 2.695 3.824 1.00 94.06 117 GLU A CA 1
ATOM 964 C C . GLU A 1 117 ? -13.395 3.387 4.179 1.00 94.06 117 GLU A C 1
ATOM 966 O O . GLU A 1 117 ? -12.963 4.284 3.459 1.00 94.06 117 GLU A O 1
ATOM 971 N N . LEU A 1 118 ? -12.701 2.877 5.206 1.00 92.94 118 LEU A N 1
ATOM 972 C CA . LEU A 1 118 ? -11.362 3.337 5.573 1.00 92.94 118 LEU A CA 1
ATOM 973 C C . LEU A 1 118 ? -10.374 3.164 4.410 1.00 92.94 118 LEU A C 1
ATOM 975 O O . LEU A 1 118 ? -9.655 4.095 4.075 1.00 92.94 118 LEU A O 1
ATOM 979 N N . HIS A 1 119 ? -10.370 1.995 3.763 1.00 93.69 119 HIS A N 1
ATOM 980 C CA . HIS A 1 119 ? -9.504 1.719 2.617 1.00 93.69 119 HIS A CA 1
ATOM 981 C C . HIS A 1 119 ? -9.712 2.725 1.478 1.00 93.69 119 HIS A C 1
ATOM 983 O O . HIS A 1 119 ? -8.745 3.290 0.976 1.00 93.69 119 HIS A O 1
ATOM 989 N N . CYS A 1 120 ? -10.965 2.984 1.089 1.00 91.56 120 CYS A N 1
ATOM 990 C CA . CYS A 1 120 ? -11.284 3.994 0.081 1.00 91.56 120 CYS A CA 1
ATOM 991 C C . CYS A 1 120 ? -10.802 5.385 0.513 1.00 91.56 120 CYS A C 1
ATOM 993 O O . CYS A 1 120 ? -10.154 6.069 -0.274 1.00 91.56 120 CYS A O 1
ATOM 995 N N . ALA A 1 121 ? -11.023 5.765 1.775 1.00 89.00 121 ALA A N 1
ATOM 996 C CA . ALA A 1 121 ? -10.574 7.052 2.295 1.00 89.00 121 ALA A CA 1
ATOM 997 C C . ALA A 1 121 ? -9.043 7.216 2.247 1.00 89.00 121 ALA A C 1
ATOM 999 O O . ALA A 1 121 ? -8.582 8.310 1.917 1.00 89.00 121 ALA A O 1
ATOM 1000 N N . CYS A 1 122 ? -8.283 6.147 2.533 1.00 90.00 122 CYS A N 1
ATOM 1001 C CA . CYS A 1 122 ? -6.820 6.109 2.426 1.00 90.00 122 CYS A CA 1
ATOM 1002 C C . CYS A 1 122 ? -6.314 6.240 0.984 1.00 90.00 122 CYS A C 1
ATOM 1004 O O . CYS A 1 122 ? -5.243 6.798 0.774 1.00 90.00 122 CYS A O 1
ATOM 1006 N N . LEU A 1 123 ? -7.032 5.674 0.007 1.00 89.31 123 LEU A N 1
ATOM 1007 C CA . LEU A 1 123 ? -6.627 5.711 -1.403 1.00 89.31 123 LEU A CA 1
ATOM 1008 C C . LEU A 1 123 ? -6.860 7.080 -2.051 1.00 89.31 123 LEU A C 1
ATOM 1010 O O . LEU A 1 123 ? -6.175 7.425 -3.007 1.00 89.31 123 LEU A O 1
ATOM 1014 N N . GLU A 1 124 ? -7.833 7.843 -1.557 1.00 88.56 124 GLU A N 1
ATOM 1015 C CA . GLU A 1 124 ? -8.147 9.178 -2.076 1.00 88.56 124 GLU A CA 1
ATOM 1016 C C . GLU A 1 124 ? -7.142 10.245 -1.629 1.00 88.56 124 GLU A C 1
ATOM 1018 O O . GLU A 1 124 ? -6.749 11.093 -2.426 1.00 88.56 124 GLU A O 1
ATOM 1023 N N . ARG A 1 125 ? -6.775 10.240 -0.343 1.00 84.50 125 ARG A N 1
ATOM 1024 C CA . ARG A 1 125 ? -5.833 11.188 0.271 1.00 84.50 125 ARG A CA 1
ATOM 1025 C C . ARG A 1 125 ? -5.305 10.633 1.587 1.00 84.50 125 ARG A C 1
ATOM 1027 O O . ARG A 1 125 ? -5.937 9.765 2.196 1.00 84.50 125 ARG A O 1
ATOM 1034 N N . SER A 1 126 ? -4.196 11.193 2.056 1.00 85.75 126 SER A N 1
ATOM 1035 C CA . SER A 1 126 ? -3.636 10.897 3.370 1.00 85.75 126 SER A CA 1
ATOM 1036 C C . SER A 1 126 ? -4.705 11.005 4.458 1.00 85.75 126 SER A C 1
ATOM 1038 O O . SER A 1 126 ? -5.436 11.993 4.545 1.00 85.75 126 SER A O 1
ATOM 1040 N N . VAL A 1 127 ? -4.815 9.985 5.310 1.00 87.12 127 VAL A N 1
ATOM 1041 C CA . VAL A 1 127 ? -5.878 9.948 6.327 1.00 87.12 127 VAL A CA 1
ATOM 1042 C C . VAL A 1 127 ? -5.664 11.019 7.394 1.00 87.12 127 VAL A C 1
ATOM 1044 O O . VAL A 1 127 ? -6.635 11.603 7.851 1.00 87.12 127 VAL A O 1
ATOM 1047 N N . TRP A 1 128 ? -4.416 11.320 7.759 1.00 84.81 128 TRP A N 1
ATOM 1048 C CA . TRP A 1 128 ? -4.094 12.314 8.791 1.00 84.81 128 TRP A CA 1
ATOM 1049 C C . TRP A 1 128 ? -4.359 13.765 8.374 1.00 84.81 128 TRP A C 1
ATOM 1051 O O . TRP A 1 128 ? -4.434 14.636 9.229 1.00 84.81 128 TRP A O 1
ATOM 1061 N N . GLU A 1 129 ? -4.543 14.036 7.082 1.00 86.75 129 GLU A N 1
ATOM 1062 C CA . GLU A 1 129 ? -4.943 15.361 6.581 1.00 86.75 129 GLU A CA 1
ATOM 1063 C C . GLU A 1 129 ? -6.455 15.608 6.730 1.00 86.75 129 GLU A C 1
ATOM 1065 O O . GLU A 1 129 ? -6.955 16.686 6.410 1.00 86.75 129 GLU A O 1
ATOM 1070 N N . ARG A 1 130 ? -7.211 14.599 7.177 1.00 85.75 130 ARG A N 1
ATOM 1071 C CA . ARG A 1 130 ? -8.665 14.651 7.334 1.00 85.75 130 ARG A CA 1
ATOM 1072 C C . ARG A 1 130 ? -9.048 15.137 8.734 1.00 85.75 130 ARG A C 1
ATOM 1074 O O . ARG A 1 130 ? -8.543 14.627 9.731 1.00 85.75 130 ARG A O 1
ATOM 1081 N N . GLU A 1 131 ? -10.021 16.040 8.829 1.00 90.12 131 GLU A N 1
ATOM 1082 C CA . GLU A 1 131 ? -10.579 16.485 10.121 1.00 90.12 131 GLU A CA 1
ATOM 1083 C C . GLU A 1 131 ? -11.210 15.320 10.904 1.00 90.12 131 GLU A C 1
ATOM 1085 O O . GLU A 1 131 ? -11.194 15.268 12.139 1.00 90.12 131 GLU A O 1
ATOM 1090 N N . GLU A 1 132 ? -11.732 14.336 10.174 1.00 90.56 132 GLU A N 1
ATOM 1091 C CA . GLU A 1 132 ? -12.292 13.113 10.727 1.00 90.56 132 GLU A CA 1
ATOM 1092 C C . GLU A 1 132 ? -11.234 12.276 11.457 1.00 90.56 132 GLU A C 1
ATOM 1094 O O . GLU A 1 132 ? -11.542 11.623 12.454 1.00 90.56 132 GLU A O 1
ATOM 1099 N N . TYR A 1 133 ? -9.978 12.316 11.005 1.00 90.00 133 TYR A N 1
ATOM 1100 C CA . TYR A 1 133 ? -8.886 11.619 11.676 1.00 90.00 133 TYR A CA 1
ATOM 1101 C C . TYR A 1 133 ? -8.533 12.279 13.006 1.00 90.00 133 TYR A C 1
ATOM 1103 O O . TYR A 1 133 ? -8.416 11.578 14.009 1.00 90.00 133 TYR A O 1
ATOM 1111 N N . GLU A 1 134 ? -8.450 13.609 13.053 1.00 89.06 134 GLU A N 1
ATOM 1112 C CA . GLU A 1 134 ? -8.235 14.332 14.313 1.00 89.06 134 GLU A CA 1
ATOM 1113 C C . GLU A 1 134 ? -9.357 14.051 15.316 1.00 89.06 134 GLU A C 1
ATOM 1115 O O . GLU A 1 134 ? -9.107 13.724 16.478 1.00 89.06 134 GLU A O 1
ATOM 1120 N N . SER A 1 135 ? -10.604 14.060 14.842 1.00 91.12 135 SER A N 1
ATOM 1121 C CA . SER A 1 135 ? -11.766 13.685 15.653 1.00 91.12 135 SER A CA 1
ATOM 1122 C C . SER A 1 135 ? -11.660 12.246 16.175 1.00 91.12 135 SER A C 1
ATOM 1124 O O . SER A 1 135 ? -11.942 11.982 17.344 1.00 91.12 135 SER A O 1
ATOM 1126 N N . ALA A 1 136 ? -11.213 11.303 15.339 1.00 91.00 136 ALA A N 1
ATOM 1127 C CA . ALA A 1 136 ? -10.980 9.922 15.750 1.00 91.00 136 ALA A CA 1
ATOM 1128 C C . ALA A 1 136 ? -9.891 9.825 16.826 1.00 91.00 136 ALA A C 1
ATOM 1130 O O . ALA A 1 136 ? -10.087 9.149 17.833 1.00 91.00 136 ALA A O 1
ATOM 1131 N N . MET A 1 137 ? -8.767 10.524 16.656 1.00 90.12 137 MET A N 1
ATOM 1132 C CA . MET A 1 137 ? -7.661 10.496 17.614 1.00 90.12 137 MET A CA 1
ATOM 1133 C C . MET A 1 137 ? -8.044 11.117 18.960 1.00 90.12 137 MET A C 1
ATOM 1135 O O . MET A 1 137 ? -7.628 10.610 20.001 1.00 90.12 137 MET A O 1
ATOM 1139 N N . GLN A 1 138 ? -8.874 12.163 18.971 1.00 89.69 138 GLN A N 1
ATOM 1140 C CA . GLN A 1 138 ? -9.438 12.714 20.208 1.00 89.69 138 GLN A CA 1
ATOM 1141 C C . GLN A 1 138 ? -10.287 11.678 20.951 1.00 89.69 138 GLN A C 1
ATOM 1143 O O . GLN A 1 138 ? -10.125 11.514 22.157 1.00 89.69 138 GLN A O 1
ATOM 1148 N N . LEU A 1 139 ? -11.133 10.931 20.238 1.00 89.88 139 LEU A N 1
ATOM 1149 C CA . LEU A 1 139 ? -11.949 9.871 20.833 1.00 89.88 139 LEU A CA 1
ATOM 1150 C C . LEU A 1 139 ? -11.099 8.702 21.346 1.00 89.88 139 LEU A C 1
ATOM 1152 O O . LEU A 1 139 ? -11.353 8.210 22.441 1.00 89.88 139 LEU A O 1
ATOM 1156 N N . VAL A 1 140 ? -10.055 8.296 20.613 1.00 88.50 140 VAL A N 1
ATOM 1157 C CA . VAL A 1 140 ? -9.115 7.252 21.064 1.00 88.50 140 VAL A CA 1
ATOM 1158 C C . VAL A 1 140 ? -8.440 7.649 22.380 1.00 88.50 140 VAL A C 1
ATOM 1160 O O . VAL A 1 140 ? -8.275 6.811 23.261 1.00 88.50 140 VAL A O 1
ATOM 1163 N N . ARG A 1 141 ? -8.092 8.930 22.558 1.00 86.94 141 ARG A N 1
ATOM 1164 C CA . ARG A 1 141 ? -7.498 9.439 23.810 1.00 86.94 141 ARG A CA 1
ATOM 1165 C C . ARG A 1 141 ? -8.451 9.388 25.005 1.00 86.94 141 ARG A C 1
ATOM 1167 O O . ARG A 1 141 ? -7.982 9.465 26.135 1.00 86.94 141 ARG A O 1
ATOM 1174 N N . MET A 1 142 ? -9.755 9.286 24.763 1.00 88.56 142 MET A N 1
ATOM 1175 C CA . MET A 1 142 ? -10.783 9.195 25.802 1.00 88.56 142 MET A CA 1
ATOM 1176 C C . MET A 1 142 ? -11.159 7.749 26.154 1.00 88.56 142 MET A C 1
ATOM 1178 O O . MET A 1 142 ? -11.978 7.554 27.049 1.00 88.56 142 MET A O 1
ATOM 1182 N N . LEU A 1 143 ? -10.600 6.748 25.461 1.00 86.12 143 LEU A N 1
ATOM 1183 C CA . LEU A 1 143 ? -10.877 5.341 25.745 1.00 86.12 143 LEU A CA 1
ATOM 1184 C C . LEU A 1 143 ? -10.404 4.960 27.148 1.00 86.12 143 LEU A C 1
ATOM 1186 O O . LEU A 1 143 ? -9.355 5.411 27.619 1.00 86.12 143 LEU A O 1
ATOM 1190 N N . ALA A 1 144 ? -11.167 4.083 27.799 1.00 89.69 144 ALA A N 1
ATOM 1191 C CA . ALA A 1 144 ? -10.736 3.496 29.057 1.00 89.69 144 ALA A CA 1
ATOM 1192 C C . ALA A 1 144 ? -9.486 2.629 28.837 1.00 89.69 144 ALA A C 1
ATOM 1194 O O . ALA A 1 144 ? -9.271 2.082 27.753 1.00 89.69 144 ALA A O 1
ATOM 1195 N N . LYS A 1 145 ? -8.671 2.468 29.887 1.00 86.88 145 LYS A N 1
ATOM 1196 C CA . LYS A 1 145 ? -7.454 1.642 29.842 1.00 86.88 145 LYS A CA 1
ATOM 1197 C C . LYS A 1 145 ? -7.740 0.246 29.279 1.00 86.88 145 LYS A C 1
ATOM 1199 O O . LYS A 1 145 ? -7.045 -0.176 28.361 1.00 86.88 145 LYS A O 1
ATOM 1204 N N . ASP A 1 146 ? -8.763 -0.430 29.793 1.00 89.06 146 ASP A N 1
ATOM 1205 C CA . ASP A 1 146 ? -9.081 -1.810 29.405 1.00 89.06 146 ASP A CA 1
ATOM 1206 C C . ASP A 1 146 ? -9.500 -1.912 27.930 1.00 89.06 146 ASP A C 1
ATOM 1208 O O . ASP A 1 146 ? -9.095 -2.835 27.225 1.00 89.06 146 ASP A O 1
ATOM 1212 N N . GLU A 1 147 ? -10.247 -0.924 27.428 1.00 89.50 147 GLU A N 1
ATOM 1213 C CA . GLU A 1 147 ? -10.635 -0.849 26.014 1.00 89.50 147 GLU A CA 1
ATOM 1214 C C . GLU A 1 147 ? -9.420 -0.617 25.114 1.00 89.50 147 GLU A C 1
ATOM 1216 O O . GLU A 1 147 ? -9.275 -1.263 24.074 1.00 89.50 147 GLU A O 1
ATOM 1221 N N . LEU A 1 148 ? -8.523 0.285 25.520 1.00 88.62 148 LEU A N 1
ATOM 1222 C CA . LEU A 1 148 ? -7.300 0.564 24.782 1.00 88.62 148 LEU A CA 1
ATOM 1223 C C . LEU A 1 148 ? -6.384 -0.663 24.743 1.00 88.62 148 LEU A C 1
ATOM 1225 O O . LEU A 1 148 ? -5.884 -1.005 23.674 1.00 88.62 148 LEU A O 1
ATOM 1229 N N . VAL A 1 149 ? -6.187 -1.341 25.877 1.00 90.19 149 VAL A N 1
ATOM 1230 C CA . VAL A 1 149 ? -5.399 -2.580 25.954 1.00 90.19 149 VAL A CA 1
ATOM 1231 C C . VAL A 1 149 ? -5.986 -3.641 25.028 1.00 90.19 149 VAL A C 1
ATOM 1233 O O . VAL A 1 149 ? -5.250 -4.176 24.203 1.00 90.19 149 VAL A O 1
ATOM 1236 N N . ALA A 1 150 ? -7.301 -3.870 25.065 1.00 92.69 150 ALA A N 1
ATOM 1237 C CA . ALA A 1 150 ? -7.953 -4.849 24.195 1.00 92.69 150 ALA A CA 1
ATOM 1238 C C . ALA A 1 150 ? -7.762 -4.537 22.696 1.00 92.69 150 ALA A C 1
ATOM 1240 O O . ALA A 1 150 ? -7.575 -5.441 21.877 1.00 92.69 150 ALA A O 1
ATOM 1241 N N . ILE A 1 151 ? -7.775 -3.256 22.305 1.00 92.44 151 ILE A N 1
ATOM 1242 C CA . ILE A 1 151 ? -7.492 -2.843 20.920 1.00 92.44 151 ILE A CA 1
ATOM 1243 C C . ILE A 1 151 ? -6.021 -3.087 20.563 1.00 92.44 151 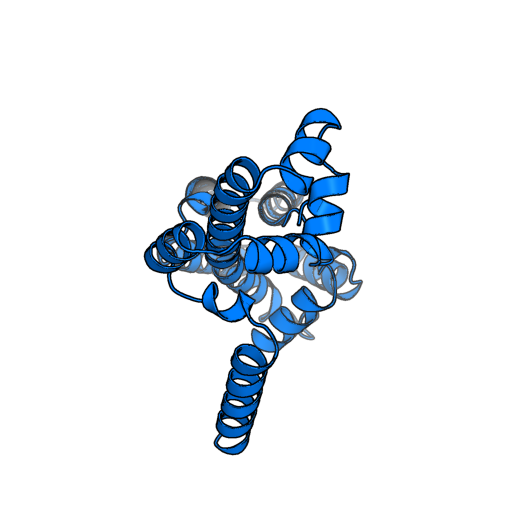ILE A C 1
ATOM 1245 O O . ILE A 1 151 ? -5.730 -3.557 19.460 1.00 92.44 151 ILE A O 1
ATOM 1249 N N . LEU A 1 152 ? -5.091 -2.779 21.470 1.00 90.75 152 LEU A N 1
ATOM 1250 C CA . LEU A 1 152 ? -3.659 -2.986 21.251 1.00 90.75 152 LEU A CA 1
ATOM 1251 C C . LEU A 1 152 ? -3.321 -4.477 21.136 1.00 90.75 152 LEU A C 1
ATOM 1253 O O . LEU A 1 152 ? -2.584 -4.849 20.227 1.00 90.75 152 LEU A O 1
ATOM 1257 N N . GLU A 1 153 ? -3.905 -5.333 21.973 1.00 92.31 153 GLU A N 1
ATOM 1258 C CA . GLU A 1 153 ? -3.784 -6.796 21.880 1.00 92.31 153 GLU A CA 1
ATOM 1259 C C . GLU A 1 153 ? -4.316 -7.313 20.539 1.00 92.31 153 GLU A C 1
ATOM 1261 O O . GLU A 1 153 ? -3.639 -8.064 19.839 1.00 92.31 153 GLU A O 1
ATOM 1266 N N . LYS A 1 154 ? -5.467 -6.808 20.086 1.00 94.00 154 LYS A N 1
ATOM 1267 C CA . LYS A 1 154 ? -5.980 -7.125 18.747 1.00 94.00 154 LYS A CA 1
ATOM 1268 C C . LYS A 1 154 ? -5.020 -6.689 17.634 1.00 94.00 154 LYS A C 1
ATOM 1270 O O . LYS A 1 154 ? -4.900 -7.372 16.618 1.00 94.00 154 LYS A O 1
ATOM 1275 N N . CYS A 1 155 ? -4.337 -5.556 17.794 1.00 92.44 155 CYS A N 1
ATOM 1276 C CA . CYS A 1 155 ? -3.304 -5.120 16.855 1.00 92.44 155 CYS A CA 1
ATOM 1277 C C . CYS A 1 155 ? -2.080 -6.047 16.892 1.00 92.44 155 CYS A C 1
ATOM 1279 O O . CYS A 1 155 ? -1.548 -6.370 15.832 1.00 92.44 155 CYS A O 1
ATOM 1281 N N . VAL A 1 156 ? -1.669 -6.525 18.071 1.00 91.38 156 VAL A N 1
ATOM 1282 C CA . VAL A 1 156 ? -0.615 -7.542 18.222 1.00 91.38 156 VAL A CA 1
ATOM 1283 C C . VAL A 1 156 ? -0.987 -8.799 17.431 1.00 91.38 156 VAL A C 1
ATOM 1285 O O . VAL A 1 156 ? -0.204 -9.227 16.587 1.00 91.38 156 VAL A O 1
ATOM 1288 N N . ASP A 1 157 ? -2.210 -9.312 17.577 1.00 93.44 157 ASP A N 1
ATOM 1289 C CA . ASP A 1 157 ? -2.684 -10.490 16.833 1.00 93.44 157 ASP A CA 1
ATOM 1290 C C . ASP A 1 157 ? -2.669 -10.281 15.307 1.00 93.44 157 ASP A C 1
ATOM 1292 O O . ASP A 1 157 ? -2.262 -11.160 14.534 1.00 93.44 157 ASP A O 1
ATOM 1296 N N . ILE A 1 158 ? -3.083 -9.096 14.842 1.00 93.00 158 ILE A N 1
ATOM 1297 C CA . ILE A 1 158 ? -3.043 -8.721 13.418 1.00 93.00 158 ILE A CA 1
ATOM 1298 C C . ILE A 1 158 ? -1.600 -8.714 12.897 1.00 93.00 158 ILE A C 1
ATOM 1300 O O . ILE A 1 158 ? -1.348 -9.163 11.777 1.00 93.00 158 ILE A O 1
ATOM 1304 N N . LEU A 1 159 ? -0.655 -8.204 13.685 1.00 89.81 159 LEU A N 1
ATOM 1305 C CA . LEU A 1 159 ? 0.748 -8.112 13.293 1.00 89.81 159 LEU A CA 1
ATOM 1306 C C . LEU A 1 159 ? 1.470 -9.463 13.378 1.00 89.81 159 LEU A C 1
ATOM 1308 O O . LEU A 1 159 ? 2.248 -9.770 12.479 1.00 89.81 159 LEU A O 1
ATOM 1312 N N . ILE A 1 160 ? 1.180 -10.298 14.381 1.00 89.94 160 ILE A N 1
ATOM 1313 C CA . ILE A 1 160 ? 1.720 -11.664 14.510 1.00 89.94 160 ILE A CA 1
ATOM 1314 C C . ILE A 1 160 ? 1.268 -12.541 13.341 1.00 89.94 160 ILE A C 1
ATOM 1316 O O . ILE A 1 160 ? 2.056 -13.308 12.790 1.00 89.94 160 ILE A O 1
ATOM 1320 N N . SER A 1 161 ? -0.001 -12.424 12.943 1.00 88.06 161 SER A N 1
ATOM 1321 C CA . SER A 1 161 ? -0.551 -13.176 11.808 1.00 88.06 161 SER A CA 1
ATOM 1322 C C . SER A 1 161 ? -0.071 -12.671 10.441 1.00 88.06 161 SER A C 1
ATOM 1324 O O . SER A 1 161 ? -0.326 -13.317 9.422 1.00 88.06 161 SER A O 1
ATOM 1326 N N . SER A 1 162 ? 0.634 -11.538 10.396 1.00 84.12 162 SER A N 1
ATOM 1327 C CA . SER A 1 162 ? 1.196 -10.980 9.171 1.00 84.12 162 SER A CA 1
ATOM 1328 C C . SER A 1 162 ? 2.555 -11.597 8.824 1.00 84.12 162 SER A C 1
ATOM 1330 O O . SER A 1 162 ? 3.408 -11.818 9.679 1.00 84.12 162 SER A O 1
ATOM 1332 N N . SER A 1 163 ? 2.814 -11.804 7.531 1.00 74.00 163 SER A N 1
ATOM 1333 C CA . SER A 1 163 ? 4.137 -12.192 7.016 1.00 74.00 163 SER A CA 1
ATOM 1334 C C . SER A 1 163 ? 5.126 -11.018 6.912 1.00 74.00 163 SER A C 1
ATOM 1336 O O . SER A 1 163 ? 6.281 -11.214 6.524 1.00 74.00 163 SER A O 1
ATOM 1338 N N . ALA A 1 164 ? 4.690 -9.800 7.247 1.00 76.62 164 ALA A N 1
ATOM 1339 C CA . ALA A 1 164 ? 5.432 -8.562 7.046 1.00 76.62 164 ALA A CA 1
ATOM 1340 C C . ALA A 1 164 ? 6.631 -8.423 8.001 1.00 76.62 164 ALA A C 1
ATOM 1342 O O . ALA A 1 164 ? 6.510 -8.008 9.155 1.00 76.62 164 ALA A O 1
ATOM 1343 N N . LYS A 1 165 ? 7.837 -8.714 7.498 1.00 76.38 165 LYS A N 1
ATOM 1344 C CA . LYS A 1 165 ? 9.088 -8.642 8.280 1.00 76.38 165 LYS A CA 1
ATOM 1345 C C . LYS A 1 165 ? 9.377 -7.245 8.836 1.00 76.38 165 LYS A C 1
ATOM 1347 O O . LYS A 1 165 ? 9.922 -7.138 9.932 1.00 76.38 165 LYS A O 1
ATOM 1352 N N . PHE A 1 166 ? 9.005 -6.197 8.101 1.00 76.75 166 PHE A N 1
ATOM 1353 C CA . PHE A 1 166 ? 9.237 -4.804 8.493 1.00 76.75 166 PHE A CA 1
ATOM 1354 C C . PHE A 1 166 ? 8.422 -4.380 9.722 1.00 76.75 166 PHE A C 1
ATOM 1356 O O . PHE A 1 166 ? 8.791 -3.423 10.396 1.00 76.75 166 PHE A O 1
ATOM 1363 N N . LEU A 1 167 ? 7.361 -5.115 10.067 1.00 82.50 167 LEU A N 1
ATOM 1364 C CA . LEU A 1 167 ? 6.503 -4.791 11.205 1.00 82.50 167 LEU A CA 1
ATOM 1365 C C . LEU A 1 167 ? 7.003 -5.373 12.533 1.00 82.50 167 LEU A C 1
ATOM 1367 O O . LEU A 1 167 ? 6.422 -5.072 13.570 1.00 82.50 167 LEU A O 1
ATOM 1371 N N . ARG A 1 168 ? 8.098 -6.148 12.547 1.00 83.88 168 ARG A N 1
ATOM 1372 C CA . ARG A 1 168 ? 8.631 -6.764 13.780 1.00 83.88 168 ARG A CA 1
ATOM 1373 C C . ARG A 1 168 ? 8.993 -5.742 14.851 1.00 83.88 168 ARG A C 1
ATOM 1375 O O . ARG A 1 168 ? 8.604 -5.896 15.999 1.00 83.88 168 ARG A O 1
ATOM 1382 N N . THR A 1 169 ? 9.674 -4.662 14.478 1.00 86.06 169 THR A N 1
ATOM 1383 C CA . THR A 1 169 ? 10.032 -3.606 15.437 1.00 86.06 169 THR A CA 1
ATOM 1384 C C . THR A 1 169 ? 8.796 -2.883 15.975 1.00 86.06 169 THR A C 1
ATOM 1386 O O . THR A 1 169 ? 8.773 -2.481 17.136 1.00 86.06 169 THR A O 1
ATOM 1389 N N . ALA A 1 170 ? 7.762 -2.708 15.147 1.00 84.31 170 ALA A N 1
ATOM 1390 C CA . ALA A 1 170 ? 6.493 -2.134 15.586 1.00 84.31 170 ALA A CA 1
ATOM 1391 C C . ALA A 1 170 ? 5.747 -3.087 16.533 1.00 84.31 170 ALA A C 1
ATOM 1393 O O . ALA A 1 170 ? 5.237 -2.636 17.554 1.00 84.31 170 ALA A O 1
ATOM 1394 N N . LEU A 1 171 ? 5.756 -4.391 16.240 1.00 87.62 171 LEU A N 1
ATOM 1395 C CA . LEU A 1 171 ? 5.198 -5.443 17.088 1.00 87.62 171 LEU A CA 1
ATOM 1396 C C . LEU A 1 171 ? 5.877 -5.476 18.464 1.00 87.62 171 LEU A C 1
ATOM 1398 O O . LEU A 1 171 ? 5.189 -5.367 19.470 1.00 87.62 171 LEU A O 1
ATOM 1402 N N . GLU A 1 172 ? 7.210 -5.507 18.523 1.00 87.88 172 GLU A N 1
ATOM 1403 C CA . GLU A 1 172 ? 7.953 -5.493 19.794 1.00 87.88 172 GLU A CA 1
ATOM 1404 C C . GLU A 1 172 ? 7.641 -4.244 20.632 1.00 87.88 172 GLU A C 1
ATOM 1406 O O . GLU A 1 172 ? 7.512 -4.309 21.856 1.00 87.88 172 GLU A O 1
ATOM 1411 N N . LYS A 1 173 ? 7.518 -3.076 19.987 1.00 87.81 173 LYS A N 1
ATOM 1412 C CA . LYS A 1 173 ? 7.105 -1.840 20.669 1.00 87.81 173 LYS A CA 1
ATOM 1413 C C . LYS A 1 173 ? 5.676 -1.950 21.191 1.00 87.81 173 LYS A C 1
ATOM 1415 O O . LYS A 1 173 ? 5.419 -1.553 22.323 1.00 87.81 173 LYS A O 1
ATOM 1420 N N . LEU A 1 174 ? 4.765 -2.490 20.388 1.00 87.62 174 LEU A N 1
ATOM 1421 C CA . LEU A 1 174 ? 3.363 -2.658 20.744 1.00 87.62 174 LEU A CA 1
ATOM 1422 C C . LEU A 1 174 ? 3.192 -3.620 21.928 1.00 87.62 174 LEU A C 1
ATOM 1424 O O . LEU A 1 174 ? 2.515 -3.268 22.889 1.00 87.62 174 LEU A O 1
ATOM 1428 N N . GLU A 1 175 ? 3.876 -4.764 21.924 1.00 88.50 175 GLU A N 1
ATOM 1429 C CA . GLU A 1 175 ? 3.906 -5.717 23.043 1.00 88.50 175 GLU A CA 1
ATOM 1430 C C . GLU A 1 175 ? 4.436 -5.065 24.327 1.00 88.50 175 GLU A C 1
ATOM 1432 O O . GLU A 1 175 ? 3.857 -5.229 25.404 1.00 88.50 175 GLU A O 1
ATOM 1437 N N . ARG A 1 176 ? 5.497 -4.251 24.222 1.00 88.75 176 ARG A N 1
ATOM 1438 C CA . ARG A 1 176 ? 6.004 -3.468 25.359 1.00 88.75 176 ARG A CA 1
ATOM 1439 C C . ARG A 1 176 ? 4.969 -2.476 25.878 1.00 88.75 176 ARG A C 1
ATOM 1441 O O . ARG A 1 176 ? 4.854 -2.332 27.092 1.00 88.75 176 ARG A O 1
ATOM 1448 N N . TYR A 1 177 ? 4.228 -1.798 25.002 1.00 83.88 177 TYR A N 1
ATOM 1449 C CA . TYR A 1 177 ? 3.179 -0.865 25.418 1.00 83.88 177 TYR A CA 1
ATOM 1450 C C . TYR A 1 177 ? 2.000 -1.575 26.079 1.00 83.88 177 TYR A C 1
ATOM 1452 O O . TYR A 1 177 ? 1.519 -1.084 27.095 1.00 83.88 177 TYR A O 1
ATOM 1460 N N . VAL A 1 178 ? 1.578 -2.734 25.568 1.00 87.38 178 VAL A N 1
ATOM 1461 C CA . VAL A 1 178 ? 0.550 -3.572 26.206 1.00 87.38 178 VAL A CA 1
ATOM 1462 C C . VAL A 1 178 ? 1.001 -3.981 27.608 1.00 87.38 178 VAL A C 1
ATOM 1464 O O . VAL A 1 178 ? 0.283 -3.757 28.579 1.00 87.38 178 VAL A O 1
ATOM 1467 N N . HIS A 1 179 ? 2.228 -4.492 27.743 1.00 86.62 179 HIS A N 1
ATOM 1468 C CA . HIS A 1 179 ? 2.789 -4.868 29.040 1.00 86.62 179 HIS A CA 1
ATOM 1469 C C . HIS A 1 179 ? 2.900 -3.670 29.998 1.00 86.62 179 HIS A C 1
ATOM 1471 O O . HIS A 1 179 ? 2.566 -3.779 31.176 1.00 86.62 179 HIS A O 1
ATOM 1477 N N . LEU A 1 180 ? 3.344 -2.512 29.501 1.00 85.56 180 LEU A N 1
ATOM 1478 C CA . LEU A 1 180 ? 3.426 -1.285 30.288 1.00 85.56 180 LEU A CA 1
ATOM 1479 C C . LEU A 1 180 ? 2.038 -0.843 30.764 1.00 85.56 180 LEU A C 1
ATOM 1481 O O . LEU A 1 180 ? 1.866 -0.589 31.948 1.00 85.56 180 LEU A O 1
ATOM 1485 N N . LEU A 1 181 ? 1.044 -0.789 29.876 1.00 81.25 181 LEU A N 1
ATOM 1486 C CA . LEU A 1 181 ? -0.317 -0.384 30.223 1.00 81.25 181 LEU A CA 1
ATOM 1487 C C . LEU A 1 181 ? -0.949 -1.339 31.228 1.00 81.25 181 LEU A C 1
ATOM 1489 O O . LEU A 1 181 ? -1.549 -0.868 32.189 1.00 81.25 181 LEU A O 1
ATOM 1493 N N . ASN A 1 182 ? -0.755 -2.649 31.075 1.00 81.81 182 ASN A N 1
ATOM 1494 C CA . ASN A 1 182 ? -1.238 -3.637 32.038 1.00 81.81 182 ASN A CA 1
ATOM 1495 C C . ASN A 1 182 ? -0.655 -3.406 33.439 1.00 81.81 182 ASN A C 1
ATOM 1497 O O . ASN A 1 182 ? -1.407 -3.434 34.412 1.00 81.81 182 ASN A O 1
ATOM 1501 N N . ASN A 1 183 ? 0.632 -3.057 33.528 1.00 78.56 183 ASN A N 1
ATOM 1502 C CA . ASN A 1 183 ? 1.334 -2.827 34.794 1.00 78.56 183 ASN A CA 1
ATOM 1503 C C . ASN A 1 183 ? 1.224 -1.396 35.351 1.00 78.56 183 ASN A C 1
ATOM 1505 O O . ASN A 1 183 ? 1.615 -1.155 36.491 1.00 78.56 183 ASN A O 1
ATOM 1509 N N . LEU A 1 184 ? 0.726 -0.431 34.575 1.00 65.94 184 LEU A N 1
ATOM 1510 C CA . LEU A 1 184 ? 0.495 0.935 35.042 1.00 65.94 184 LEU A CA 1
ATOM 1511 C C . LEU A 1 184 ? -0.804 1.008 35.852 1.00 65.94 184 LEU A C 1
ATOM 1513 O O . LEU A 1 184 ? -1.893 0.807 35.311 1.00 65.94 184 LEU A O 1
ATOM 1517 N N . GLU A 1 185 ? -0.698 1.381 37.127 1.00 52.16 185 GLU A N 1
ATOM 1518 C CA . GLU A 1 185 ? -1.831 1.773 37.982 1.00 52.16 185 GLU A CA 1
ATOM 1519 C C . GLU A 1 185 ? -2.273 3.245 37.768 1.00 52.16 185 GLU A C 1
ATOM 1521 O O . GLU A 1 185 ? -3.081 3.761 38.533 1.00 52.16 185 GLU A O 1
ATOM 1526 N N . GLY A 1 186 ? -1.798 3.945 36.722 1.00 51.53 186 GLY A N 1
ATOM 1527 C CA . GLY A 1 186 ? -2.096 5.371 36.508 1.00 51.53 186 GLY A CA 1
ATOM 1528 C C . GLY A 1 186 ? -2.055 5.843 35.047 1.00 51.53 186 GLY A C 1
ATOM 1529 O O . GLY A 1 186 ? -1.195 5.449 34.259 1.00 51.53 186 GLY A O 1
ATOM 1530 N N . THR A 1 187 ? -3.014 6.701 34.692 1.00 47.16 187 THR A N 1
ATOM 1531 C CA . THR A 1 187 ? -3.356 7.222 33.354 1.00 47.16 187 THR A CA 1
ATOM 1532 C C . THR A 1 187 ? -2.468 8.383 32.879 1.00 47.16 187 THR A C 1
ATOM 1534 O O . THR A 1 187 ? -2.966 9.481 32.655 1.00 47.16 187 THR A O 1
ATOM 1537 N N . GLU A 1 188 ? -1.166 8.178 32.672 1.00 46.28 188 GLU A N 1
ATOM 1538 C CA . GLU A 1 188 ? -0.304 9.224 32.080 1.00 46.28 188 GLU A CA 1
ATOM 1539 C C . GLU A 1 188 ? 0.739 8.678 31.088 1.00 46.28 188 GLU A C 1
ATOM 1541 O O . GLU A 1 188 ? 1.935 8.859 31.277 1.00 46.28 188 GLU A O 1
ATOM 1546 N N . VAL A 1 189 ? 0.332 8.015 29.992 1.00 49.66 189 VAL A N 1
ATOM 1547 C CA . VAL A 1 189 ? 1.284 7.724 28.880 1.00 49.66 189 VAL A CA 1
ATOM 1548 C C . VAL A 1 189 ? 0.692 7.896 27.466 1.00 49.66 189 VAL A C 1
ATOM 1550 O O . VAL A 1 189 ? 1.364 7.656 26.467 1.00 49.66 189 VAL A O 1
ATOM 1553 N N . LEU A 1 190 ? -0.539 8.392 27.307 1.00 48.78 190 LEU A N 1
ATOM 1554 C CA . LEU A 1 190 ? -1.208 8.400 25.991 1.00 48.78 190 LEU A CA 1
ATOM 1555 C C . LEU A 1 190 ? -0.582 9.344 24.945 1.00 48.78 190 LEU A C 1
ATOM 1557 O O . LEU A 1 190 ? -0.758 9.126 23.746 1.00 48.78 190 LEU A O 1
ATOM 1561 N N . LEU A 1 191 ? 0.191 10.352 25.365 1.00 46.06 191 LEU A N 1
ATOM 1562 C CA . LEU A 1 191 ? 0.789 11.338 24.455 1.00 46.06 191 LEU A CA 1
ATOM 1563 C C . LEU A 1 191 ? 1.997 10.807 23.657 1.00 46.06 191 LEU A C 1
ATOM 1565 O O . LEU A 1 191 ? 2.236 11.287 22.553 1.00 46.06 191 LEU A O 1
ATOM 1569 N N . ASN A 1 192 ? 2.699 9.775 24.143 1.00 44.59 192 ASN A N 1
ATOM 1570 C CA . ASN A 1 192 ? 3.918 9.254 23.498 1.00 44.59 192 ASN A CA 1
ATOM 1571 C C . ASN A 1 192 ? 3.725 7.929 22.734 1.00 44.59 192 ASN A C 1
ATOM 1573 O O . ASN A 1 192 ? 4.666 7.459 22.098 1.00 44.59 192 ASN A O 1
ATOM 1577 N N . ILE A 1 193 ? 2.537 7.311 22.788 1.00 49.06 193 ILE A N 1
ATOM 1578 C CA . ILE A 1 193 ? 2.303 5.949 22.261 1.00 49.06 193 ILE A CA 1
ATOM 1579 C C . ILE A 1 193 ? 1.726 5.964 20.837 1.00 49.06 193 ILE A C 1
ATOM 1581 O O . ILE A 1 193 ? 2.121 5.154 19.999 1.00 49.06 193 ILE A O 1
ATOM 1585 N N . LEU A 1 194 ? 0.818 6.895 20.532 1.00 43.50 194 LEU A N 1
ATOM 1586 C CA . LEU A 1 194 ? 0.111 6.911 19.243 1.00 43.50 194 LEU A CA 1
ATOM 1587 C C . LEU A 1 194 ? 0.917 7.569 18.118 1.00 43.50 194 LEU A C 1
ATOM 1589 O O . LEU A 1 194 ? 0.853 7.115 16.978 1.00 43.50 194 LEU A O 1
ATOM 1593 N N . ILE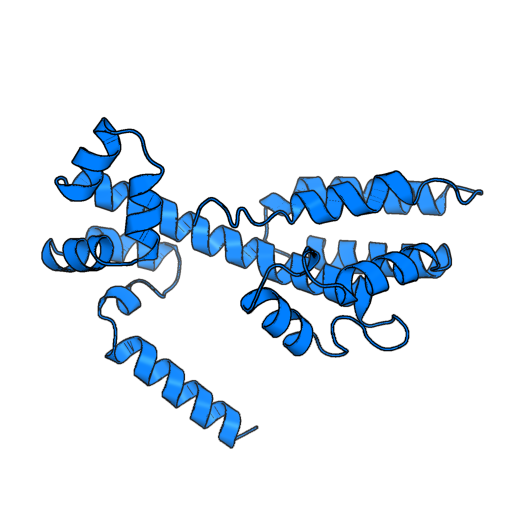 A 1 195 ? 1.728 8.583 18.430 1.00 42.91 195 ILE A N 1
ATOM 1594 C CA . ILE A 1 195 ? 2.511 9.303 17.416 1.00 42.91 195 ILE A CA 1
ATOM 1595 C C . ILE A 1 195 ? 3.534 8.371 16.733 1.00 42.91 195 ILE A C 1
ATOM 1597 O O . ILE A 1 195 ? 3.551 8.343 15.507 1.00 42.91 195 ILE A O 1
ATOM 1601 N N . PRO A 1 196 ? 4.318 7.523 17.433 1.00 41.84 196 PRO A N 1
ATOM 1602 C CA . PRO A 1 196 ? 5.306 6.665 16.770 1.00 41.84 196 PRO A CA 1
ATOM 1603 C C . PRO A 1 196 ? 4.708 5.496 15.975 1.00 41.84 196 PRO A C 1
ATOM 1605 O O . PRO A 1 196 ? 5.289 5.100 14.966 1.00 41.84 196 PRO A O 1
ATOM 1608 N N . LEU A 1 197 ? 3.567 4.937 16.400 1.00 40.38 197 LEU A N 1
ATOM 1609 C CA . LEU A 1 197 ? 2.885 3.861 15.663 1.00 40.38 197 LEU A CA 1
ATOM 1610 C C . LEU A 1 197 ? 2.293 4.385 14.346 1.00 40.38 197 LEU A C 1
ATOM 1612 O O . LEU A 1 197 ? 2.416 3.721 13.317 1.00 40.38 197 LEU A O 1
ATOM 1616 N N . LEU A 1 198 ? 1.758 5.609 14.354 1.00 40.81 198 LEU A N 1
ATOM 1617 C CA . LEU A 1 198 ? 1.262 6.291 13.157 1.00 40.81 198 LEU A CA 1
ATOM 1618 C C . LEU A 1 198 ? 2.397 6.843 12.276 1.00 40.81 198 LEU A C 1
ATOM 1620 O O . LEU A 1 198 ? 2.293 6.751 11.061 1.00 40.81 198 LEU A O 1
ATOM 1624 N N . PHE A 1 199 ? 3.521 7.291 12.851 1.00 38.41 199 PHE A N 1
ATOM 1625 C CA . PHE A 1 199 ? 4.712 7.693 12.082 1.00 38.41 199 PHE A CA 1
ATOM 1626 C C . PHE A 1 199 ? 5.496 6.510 11.493 1.00 38.41 199 PHE A C 1
ATOM 1628 O O . PHE A 1 199 ? 6.153 6.665 10.471 1.00 38.41 199 PHE A O 1
ATOM 1635 N N . SER A 1 200 ? 5.422 5.302 12.065 1.00 34.38 200 SER A N 1
ATOM 1636 C CA . SER A 1 200 ? 5.928 4.098 11.374 1.00 34.38 200 SER A CA 1
ATOM 1637 C C . SER A 1 200 ? 5.026 3.650 10.220 1.00 34.38 200 SER A C 1
ATOM 1639 O O . SER A 1 200 ? 5.464 2.910 9.3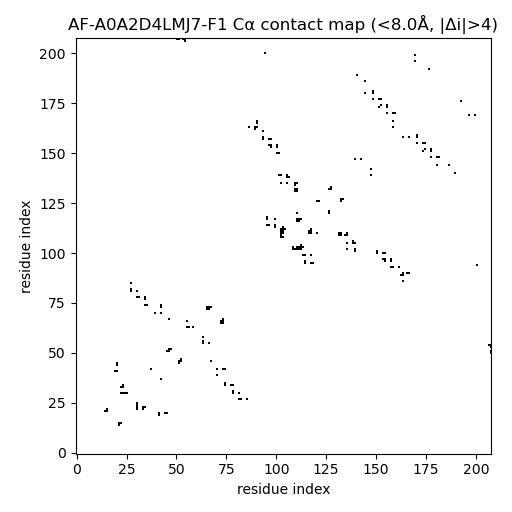42 1.00 34.38 200 SER A O 1
ATOM 1641 N N . ALA A 1 201 ? 3.780 4.132 10.219 1.00 32.78 201 ALA A N 1
ATOM 1642 C CA . ALA A 1 201 ? 2.847 4.078 9.106 1.00 32.78 201 ALA A CA 1
ATOM 1643 C C . ALA A 1 201 ? 2.882 5.361 8.258 1.00 32.78 201 ALA A C 1
ATOM 1645 O O . ALA A 1 201 ? 1.977 5.559 7.442 1.00 32.78 201 ALA A O 1
ATOM 1646 N N . SER A 1 202 ? 3.930 6.193 8.392 1.00 31.97 202 SER A N 1
ATOM 1647 C CA . SER A 1 202 ? 4.359 7.085 7.318 1.00 31.97 202 SER A CA 1
ATOM 1648 C C . SER A 1 202 ? 4.766 6.203 6.146 1.00 31.97 202 SER A C 1
ATOM 1650 O O . SER A 1 202 ? 5.920 5.832 5.948 1.00 31.97 202 SER A O 1
ATOM 1652 N N . ILE A 1 203 ? 3.746 5.822 5.388 1.00 34.75 203 ILE A N 1
ATOM 1653 C CA . ILE A 1 203 ? 3.836 5.595 3.963 1.00 34.75 203 ILE A CA 1
ATOM 1654 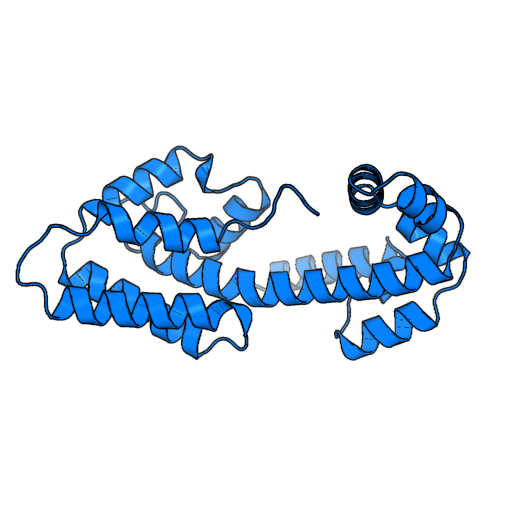C C . ILE A 1 203 ? 4.698 6.749 3.437 1.00 34.75 203 ILE A C 1
ATOM 1656 O O . ILE A 1 203 ? 4.323 7.902 3.663 1.00 34.75 203 ILE A O 1
ATOM 1660 N N . PRO A 1 204 ? 5.843 6.492 2.788 1.00 31.95 204 PRO A N 1
ATOM 1661 C CA . PRO A 1 204 ? 6.545 7.539 2.074 1.00 31.95 204 PRO A CA 1
ATOM 1662 C C . PRO A 1 204 ? 5.672 7.918 0.873 1.00 31.95 204 PRO A C 1
ATOM 1664 O O . PRO A 1 204 ? 5.851 7.417 -0.228 1.00 31.95 204 PRO A O 1
ATOM 1667 N N . THR A 1 205 ? 4.674 8.776 1.086 1.00 32.41 205 THR A N 1
ATOM 1668 C CA . THR A 1 205 ? 3.934 9.440 0.006 1.00 32.41 205 THR A CA 1
ATOM 1669 C C . THR A 1 205 ? 4.736 10.587 -0.615 1.00 32.41 205 THR A C 1
ATOM 1671 O O . THR A 1 205 ? 4.211 11.280 -1.477 1.00 32.41 205 THR A O 1
ATOM 1674 N N . GLU A 1 206 ? 6.010 10.760 -0.248 1.00 28.39 206 GLU A N 1
ATOM 1675 C CA . GLU A 1 206 ? 6.953 11.619 -0.979 1.00 28.39 206 GLU A CA 1
ATOM 1676 C C . GLU A 1 206 ? 7.964 10.851 -1.846 1.00 28.39 206 GLU A C 1
ATOM 1678 O O . GLU A 1 206 ? 8.729 11.479 -2.569 1.00 28.39 206 GLU A O 1
ATOM 1683 N N . GLU A 1 207 ? 7.935 9.513 -1.883 1.00 29.22 207 GLU A N 1
ATOM 1684 C CA . GLU A 1 207 ? 8.822 8.738 -2.767 1.00 29.22 207 GLU A CA 1
ATOM 1685 C C . GLU A 1 207 ? 8.119 7.518 -3.387 1.00 29.22 207 GLU A C 1
ATOM 1687 O O . GLU A 1 207 ? 8.524 6.377 -3.164 1.00 29.22 207 GLU A O 1
ATOM 1692 N N . MET A 1 208 ? 7.069 7.749 -4.188 1.00 29.59 208 MET A N 1
ATOM 1693 C CA . MET A 1 208 ? 6.584 6.796 -5.207 1.00 29.59 208 MET A CA 1
ATOM 1694 C C . MET A 1 208 ? 6.018 7.496 -6.447 1.00 29.59 208 MET A C 1
ATOM 1696 O O . MET A 1 208 ? 5.106 8.341 -6.305 1.00 29.59 208 MET A O 1
#

Nearest PDB structures (foldseek):
  7jpp-assembly1_C  TM=9.346E-01  e=1.917E-14  Homo sapiens
  7jps-assembly1_C  TM=9.259E-01  e=3.048E-14  Homo sapiens
  7jpr-assembly1_C  TM=9.239E-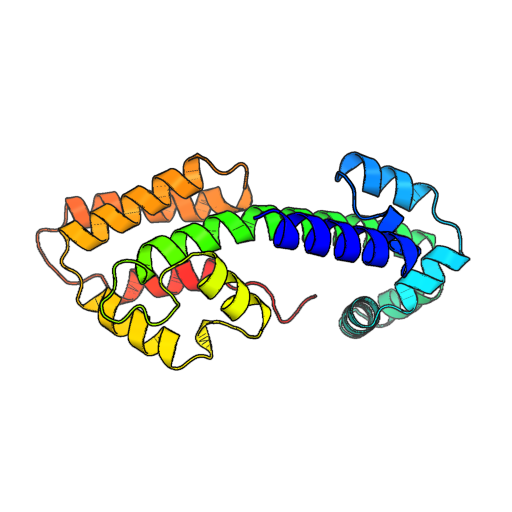01  e=2.749E-14  Homo sapiens
  7jpo-assembly1_C  TM=9.266E-01  e=1.289E-13  Homo sapiens
  8s0f-assembly1_C  TM=8.823E-01  e=2.158E-13  Homo sapiens

InterPro domains:
  IPR020795 Origin recognition complex, subunit 3 [PTHR12748] (1-184)
  IPR045663 Origin recognition complex subunit 3, insertion domain [PF19675] (35-185)

Organism: NCBI:txid129469

Solvent-accessible surface area (backbone atoms only — not comparable to full-atom values): 11972 Å² total; per-residue (Å²): 108,69,69,56,53,53,50,51,51,50,55,52,51,48,52,59,72,75,35,87,68,42,76,50,75,63,56,72,78,55,26,51,54,49,57,73,67,57,50,70,73,54,51,52,53,50,65,66,33,70,50,50,43,55,51,41,71,74,45,57,72,71,56,35,54,37,55,76,71,35,66,67,57,32,44,58,49,52,48,52,52,50,53,48,54,53,52,48,55,55,46,45,58,47,52,52,51,36,53,38,56,65,34,40,77,41,83,89,25,58,57,32,69,49,68,67,51,35,51,52,51,51,74,76,42,69,53,82,82,34,71,42,41,56,54,42,52,55,52,59,73,68,50,53,70,69,60,50,45,55,42,50,51,53,35,46,53,46,52,69,75,42,89,39,73,87,48,50,68,57,44,55,51,48,56,50,48,47,55,47,56,73,70,46,95,64,101,78,60,76,83,73,57,56,59,58,61,52,55,72,60,55,67,64,84,88,72,102